Protein AF-0000000083317240 (afdb_homodimer)

Organism: Saccharibacillus brassicae (NCBI:txid2583377)

Sequence (272 aa):
MNVLIIADDPYVNGAIEKGVHQFDAACTIFEVSSPQEALNLMRAVPMHIVFSEIDMRQMNGLTFIERHGSFSSKASWVVISACKNFRDIQKAIRLGAEDYLLKPLDESGIYDLLKHRLIHKSNAYAHSVHPCASCTMNVLIIADDPYVNGAIEKGVHQFDAACTIFEVSSPQEALNLMRAVPMHIVFSEIDMRQMNGLTFIERHGSFSSKASWVVISACKNFRDIQKAIRLGAEDYLLKPLDESGIYDLLKHRLIHKSNAYAHSVHPCASCT

Secondary structure (DSSP, 8-state):
-EEEEE-S-HHHHHHHHHHHHHH-TT-EEEEE-SHHHHHHHHHHS--SEEEEESB-SS-BHHHHHHHHGGGGTTSEEEEEES---HHHHHHHHHTT-SEEEESSP-HHHHHHHHHHHHHHHHHHHGGG--------/-EEEEE-S-HHHHHHHHHHHHHH-TT-EEEEE-SHHHHHHHHHHS--SEEEEESB-SS-BHHHHHHHHGGGGTTSEEEEEES---HHHHHHHHHTT-SEEEESSP-HHHHHHHHHHHHHHHHHHHTTS--------

Nearest PDB structures (foldseek):
  7pvk-assembly2_D  TM=8.383E-01  e=5.416E-08  Porphyromonas gingivalis W83
  8tfm-assembly1_A  TM=8.569E-01  e=1.092E-07  Flavobacterium johnsoniae UW101
  8tff-assembly1_A  TM=7.863E-01  e=4.768E-08  Flavobacterium johnsoniae UW101
  8p6f-assembly1_B  TM=7.795E-01  e=6.558E-08  Flavobacterium johnsoniae
  7pva-assembly1_B  TM=7.610E-01  e=9.614E-08  Porphyromonas gingivalis W83

Solvent-accessible surface area (backbone atoms only — not comparable to full-atom values): 14951 Å² total; per-residue (Å²): 100,32,36,37,37,41,48,76,50,66,68,60,54,50,30,48,50,54,6,45,41,71,68,40,72,77,46,44,78,46,79,32,64,45,72,64,58,46,50,53,44,44,71,72,41,80,48,52,32,34,40,32,32,33,86,40,94,84,49,48,32,62,60,48,42,73,74,49,38,74,65,42,70,80,27,44,33,32,38,32,33,82,66,87,50,61,69,60,51,42,49,37,20,59,73,57,27,46,36,67,46,59,59,80,75,50,33,66,57,44,26,52,50,48,55,62,56,50,61,57,47,53,64,55,57,59,70,64,62,66,77,73,78,74,88,117,100,33,37,37,37,40,48,74,49,67,68,59,53,49,29,48,49,53,7,45,41,72,67,39,72,79,48,44,79,46,79,33,64,45,72,66,58,45,51,53,45,44,73,73,41,80,49,51,32,35,39,32,32,33,87,41,94,83,46,46,31,61,60,48,41,74,75,51,38,75,68,43,68,80,28,44,33,32,37,34,33,83,67,88,50,60,69,60,53,41,51,39,21,59,71,59,27,45,37,68,46,60,60,80,77,48,34,66,58,43,25,52,50,47,55,62,56,50,60,56,45,54,65,56,54,60,69,67,62,65,78,72,77,75,88,118

InterPro domains:
  IPR001789 Signal transduction response regulator, receiver domain [PF00072] (3-113)
  IPR001789 Signal transduction response regulator, receiver domain [PS50110] (2-118)
  IPR001789 Signal transduction response regulator, receiver domain [SM00448] (1-118)
  IPR011006 CheY-like superfamily [SSF52172] (1-118)
  IPR052048 Signal Transduction Response Regulator [PTHR43228] (3-124)

Structure (mmCIF, N/CA/C/O backbone):
data_AF-0000000083317240-model_v1
#
loop_
_entity.id
_entity.type
_entity.pdbx_description
1 polymer 'Response regulator'
#
loop_
_atom_site.group_PDB
_atom_site.id
_atom_site.type_symbol
_atom_site.label_atom_id
_atom_site.label_alt_id
_atom_site.label_comp_id
_atom_site.label_asym_id
_atom_site.label_entity_id
_atom_site.label_seq_id
_atom_site.pdbx_PDB_ins_code
_atom_site.Cartn_x
_atom_site.Cartn_y
_atom_site.Cartn_z
_atom_site.occupancy
_atom_site.B_iso_or_equiv
_atom_site.auth_seq_id
_atom_site.auth_comp_id
_atom_site.auth_asym_id
_atom_site.auth_atom_id
_atom_site.pdbx_PDB_model_num
ATOM 1 N N . MET A 1 1 ? -8.136 -21.976 1.612 1 91.63 1 MET A N 1
ATOM 2 C CA . MET A 1 1 ? -7.731 -20.664 1.115 1 91.63 1 MET A CA 1
ATOM 3 C C . MET A 1 1 ? -7.424 -20.719 -0.378 1 91.63 1 MET A C 1
ATOM 5 O O . MET A 1 1 ? -6.753 -21.642 -0.844 1 91.63 1 MET A O 1
ATOM 9 N N . ASN A 1 2 ? -7.972 -19.804 -1.191 1 95.86 2 ASN A N 1
ATOM 10 C CA . ASN A 1 2 ? -7.732 -19.751 -2.629 1 95.86 2 ASN A CA 1
ATOM 11 C C . ASN A 1 2 ? -6.699 -18.687 -2.987 1 95.86 2 ASN A C 1
ATOM 13 O O . ASN A 1 2 ? -6.839 -17.525 -2.6 1 95.86 2 ASN A O 1
ATOM 17 N N . VAL A 1 3 ? -5.693 -19.186 -3.723 1 97.2 3 VAL A N 1
ATOM 18 C CA . VAL A 1 3 ? -4.596 -18.331 -4.165 1 97.2 3 VAL A CA 1
ATOM 19 C C . VAL A 1 3 ? -4.604 -18.226 -5.688 1 97.2 3 VAL A C 1
ATOM 21 O O . VAL A 1 3 ? -4.634 -19.242 -6.387 1 97.2 3 VAL A O 1
ATOM 24 N N . LEU A 1 4 ? -4.629 -17.012 -6.138 1 97.99 4 LEU A N 1
ATOM 25 C CA . LEU A 1 4 ? -4.55 -16.787 -7.577 1 97.99 4 LEU A CA 1
ATOM 26 C C . LEU A 1 4 ? -3.205 -16.179 -7.959 1 97.99 4 LEU A C 1
ATOM 28 O O . LEU A 1 4 ? -2.767 -15.199 -7.352 1 97.99 4 LEU A O 1
ATOM 32 N N . ILE A 1 5 ? -2.545 -16.826 -8.895 1 98.23 5 ILE A N 1
ATOM 33 C CA . ILE A 1 5 ? -1.3 -16.318 -9.46 1 98.23 5 ILE A CA 1
ATOM 34 C C . ILE A 1 5 ? -1.534 -15.862 -10.899 1 98.23 5 ILE A C 1
ATOM 36 O O . ILE A 1 5 ? -1.908 -16.665 -11.758 1 98.23 5 ILE A O 1
ATOM 40 N N . ILE A 1 6 ? -1.365 -14.584 -11.119 1 97.75 6 ILE A N 1
ATOM 41 C CA . ILE A 1 6 ? -1.432 -14.019 -12.462 1 97.75 6 ILE A CA 1
ATOM 42 C C . ILE A 1 6 ? -0.024 -13.693 -12.955 1 97.75 6 ILE A C 1
ATOM 44 O O . ILE A 1 6 ? 0.52 -12.632 -12.642 1 97.75 6 ILE A O 1
ATOM 48 N N . ALA A 1 7 ? 0.568 -14.645 -13.713 1 97 7 ALA A N 1
ATOM 49 C CA . ALA A 1 7 ? 1.962 -14.542 -14.133 1 97 7 ALA A CA 1
ATOM 50 C C . ALA A 1 7 ? 2.241 -15.445 -15.332 1 97 7 ALA A C 1
ATOM 52 O O . ALA A 1 7 ? 1.597 -16.483 -15.499 1 97 7 ALA A O 1
ATOM 53 N N . ASP A 1 8 ? 3.107 -15.06 -16.164 1 94.27 8 ASP A N 1
ATOM 54 C CA . ASP A 1 8 ? 3.497 -15.936 -17.264 1 94.27 8 ASP A CA 1
ATOM 55 C C . ASP A 1 8 ? 4.928 -16.437 -17.087 1 94.27 8 ASP A C 1
ATOM 57 O O . ASP A 1 8 ? 5.462 -17.129 -17.9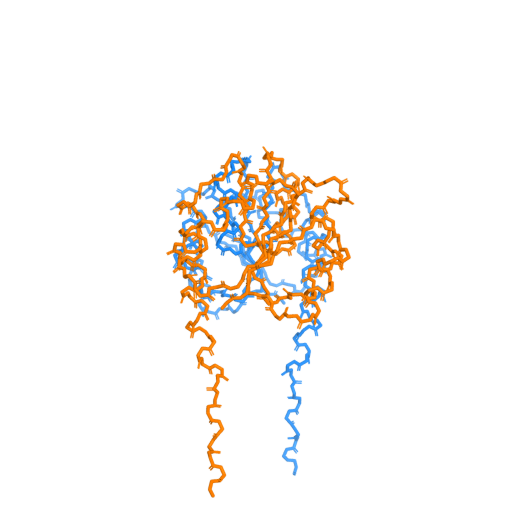57 1 94.27 8 ASP A O 1
ATOM 61 N N . ASP A 1 9 ? 5.618 -16.108 -16.016 1 94.22 9 ASP A N 1
ATOM 62 C CA . ASP A 1 9 ? 6.967 -16.536 -15.658 1 94.22 9 ASP A CA 1
ATOM 63 C C . ASP A 1 9 ? 6.932 -17.794 -14.793 1 94.22 9 ASP A C 1
ATOM 65 O O . ASP A 1 9 ? 6.524 -17.743 -13.631 1 94.22 9 ASP A O 1
ATOM 69 N N . PRO A 1 10 ? 7.369 -18.904 -15.333 1 95.06 10 PRO A N 1
ATOM 70 C CA . PRO A 1 10 ? 7.313 -20.157 -14.576 1 95.06 10 PRO A CA 1
ATOM 71 C C . PRO A 1 10 ? 8.078 -20.083 -13.256 1 95.06 10 PRO A C 1
ATOM 73 O O . PRO A 1 10 ? 7.735 -20.782 -12.299 1 95.06 10 PRO A O 1
ATOM 76 N N . TYR A 1 11 ? 9.115 -19.302 -13.239 1 96.22 11 TYR A N 1
ATOM 77 C CA . TYR A 1 11 ? 9.87 -19.149 -12.001 1 96.22 11 TYR A CA 1
ATOM 78 C C . TYR A 1 11 ? 9.019 -18.493 -10.92 1 96.22 11 TYR A C 1
ATOM 80 O O . TYR A 1 11 ? 9.055 -18.904 -9.758 1 96.22 11 TYR A O 1
ATOM 88 N N . VAL A 1 12 ? 8.235 -17.531 -11.24 1 97.32 12 VAL A N 1
ATOM 89 C CA . VAL A 1 12 ? 7.326 -16.861 -10.316 1 97.32 12 VAL A CA 1
ATOM 90 C C . VAL A 1 12 ? 6.292 -17.857 -9.794 1 97.32 12 VAL A C 1
ATOM 92 O O . VAL A 1 12 ? 6.099 -17.983 -8.583 1 97.32 12 VAL A O 1
ATOM 95 N N . ASN A 1 13 ? 5.705 -18.629 -10.705 1 97.4 13 ASN A N 1
ATOM 96 C CA . ASN A 1 13 ? 4.714 -19.632 -10.329 1 97.4 13 ASN A CA 1
ATOM 97 C C . ASN A 1 13 ? 5.289 -20.647 -9.345 1 97.4 13 ASN A C 1
ATOM 99 O O . ASN A 1 13 ? 4.676 -20.938 -8.317 1 97.4 13 ASN A O 1
ATOM 103 N N . GLY A 1 14 ? 6.454 -21.111 -9.698 1 97.83 14 GLY A N 1
ATOM 104 C CA . GLY A 1 14 ? 7.095 -22.124 -8.875 1 97.83 14 GLY A CA 1
ATOM 105 C C . GLY A 1 14 ? 7.408 -21.642 -7.471 1 97.83 14 GLY A C 1
ATOM 106 O O . GLY A 1 14 ? 7.148 -22.347 -6.494 1 97.83 14 GLY A O 1
ATOM 107 N N . ALA A 1 15 ? 7.976 -20.458 -7.344 1 98.07 15 ALA A N 1
ATOM 108 C CA . ALA A 1 15 ? 8.341 -19.901 -6.044 1 98.07 15 ALA A CA 1
ATOM 109 C C . ALA A 1 15 ? 7.108 -19.701 -5.167 1 98.07 15 ALA A C 1
ATOM 111 O O . ALA A 1 15 ? 7.124 -20.03 -3.979 1 98.07 15 ALA A O 1
ATOM 112 N N . ILE A 1 16 ? 6.042 -19.193 -5.739 1 98.34 16 ILE A N 1
ATOM 113 C CA . ILE A 1 16 ? 4.817 -18.928 -4.993 1 98.34 16 ILE A CA 1
ATOM 114 C C . ILE A 1 16 ? 4.173 -20.247 -4.571 1 98.34 16 ILE A C 1
ATOM 116 O O . ILE A 1 16 ? 3.768 -20.406 -3.417 1 98.34 16 ILE A O 1
ATOM 120 N N . GLU A 1 17 ? 4.121 -21.198 -5.491 1 98.1 17 GLU A N 1
ATOM 121 C CA . GLU A 1 17 ? 3.54 -22.501 -5.181 1 98.1 17 GLU A CA 1
ATOM 122 C C . GLU A 1 17 ? 4.251 -23.155 -4 1 98.1 17 GLU A C 1
ATOM 124 O O . GLU A 1 17 ? 3.603 -23.625 -3.062 1 98.1 17 GLU A O 1
ATOM 129 N N . LYS A 1 18 ? 5.574 -23.155 -4.064 1 98.06 18 LYS A N 1
ATOM 130 C CA . LYS A 1 18 ? 6.356 -23.77 -2.995 1 98.06 18 LYS A CA 1
ATOM 131 C C . LYS A 1 18 ? 6.117 -23.065 -1.663 1 98.06 18 LYS A C 1
ATOM 133 O O . LYS A 1 18 ? 5.93 -23.717 -0.634 1 98.06 18 LYS A O 1
ATOM 138 N N . GLY A 1 19 ? 6.097 -21.756 -1.682 1 97.88 19 GLY A N 1
ATOM 139 C CA . GLY A 1 19 ? 5.837 -20.997 -0.469 1 97.88 19 GLY A CA 1
ATOM 140 C C . GLY A 1 19 ? 4.443 -21.219 0.086 1 97.88 19 GLY A C 1
ATOM 141 O O . GLY A 1 19 ? 4.267 -21.355 1.299 1 97.88 19 GLY A O 1
ATOM 142 N N . VAL A 1 20 ? 3.464 -21.301 -0.784 1 97.46 20 VAL A N 1
ATOM 143 C CA . VAL A 1 20 ? 2.073 -21.499 -0.388 1 97.46 20 VAL A CA 1
ATOM 144 C C . VAL A 1 20 ? 1.901 -22.89 0.217 1 97.46 20 VAL A C 1
ATOM 146 O O . VAL A 1 20 ? 1.272 -23.044 1.267 1 97.46 20 VAL A O 1
ATOM 149 N N . HIS A 1 21 ? 2.477 -23.834 -0.405 1 96.92 21 HIS A N 1
ATOM 150 C CA . HIS A 1 21 ? 2.35 -25.204 0.08 1 96.92 21 HIS A CA 1
ATOM 151 C C . HIS A 1 21 ? 3.073 -25.387 1.41 1 96.92 21 HIS A C 1
ATOM 153 O O . HIS A 1 21 ? 2.627 -26.158 2.263 1 96.92 21 HIS A O 1
ATOM 159 N N . GLN A 1 22 ? 4.232 -24.721 1.548 1 96.37 22 GLN A N 1
ATOM 160 C CA . GLN A 1 22 ? 4.913 -24.732 2.839 1 96.37 22 GLN A CA 1
ATOM 161 C C . GLN A 1 22 ? 4.035 -24.126 3.929 1 96.37 22 GLN A C 1
ATOM 163 O O . GLN A 1 22 ? 4.067 -24.57 5.079 1 96.37 22 GLN A O 1
ATOM 168 N N . PHE A 1 23 ? 3.29 -23.114 3.621 1 95.8 23 PHE A N 1
ATOM 169 C CA . PHE A 1 23 ? 2.381 -22.466 4.559 1 95.8 23 PHE A CA 1
ATOM 170 C C . PHE A 1 23 ? 1.193 -23.367 4.872 1 95.8 23 PHE A C 1
ATOM 172 O O . PHE A 1 23 ? 0.858 -23.58 6.039 1 95.8 23 PHE A O 1
ATOM 179 N N . ASP A 1 24 ? 0.594 -23.839 3.845 1 95.24 24 ASP A N 1
ATOM 180 C CA . ASP A 1 24 ? -0.567 -24.715 3.975 1 95.24 24 ASP A CA 1
ATOM 181 C C . ASP A 1 24 ? -0.763 -25.558 2.717 1 95.24 24 ASP A C 1
ATOM 183 O O . ASP A 1 24 ? -1.166 -25.04 1.673 1 95.24 24 ASP A O 1
ATOM 187 N N . ALA A 1 25 ? -0.661 -26.844 2.799 1 94.36 25 ALA A N 1
ATOM 188 C CA . ALA A 1 25 ? -0.727 -27.763 1.666 1 94.36 25 ALA A CA 1
ATOM 189 C C . ALA A 1 25 ? -2.151 -27.872 1.13 1 94.36 25 ALA A C 1
ATOM 191 O O . ALA A 1 25 ? -2.368 -28.363 0.02 1 94.36 25 ALA A O 1
ATOM 192 N N . ALA A 1 26 ? -3.084 -27.417 1.9 1 95.34 26 ALA A N 1
ATOM 193 C CA . ALA A 1 26 ? -4.488 -27.568 1.526 1 95.34 26 ALA A CA 1
ATOM 194 C C . ALA A 1 26 ? -4.964 -26.382 0.693 1 95.34 26 ALA A C 1
ATOM 196 O O . ALA A 1 26 ? -6.082 -26.39 0.172 1 95.34 26 ALA A O 1
ATOM 197 N N . CYS A 1 27 ? -4.097 -25.439 0.508 1 95.96 27 CYS A N 1
ATOM 198 C CA . CYS A 1 27 ? -4.463 -24.275 -0.29 1 95.96 27 CYS A CA 1
ATOM 199 C C . CYS A 1 27 ? -4.691 -24.662 -1.746 1 95.96 27 CYS A C 1
ATOM 201 O O . CYS A 1 27 ? -3.979 -25.511 -2.286 1 95.96 27 CYS A O 1
ATOM 203 N N . THR A 1 28 ? -5.678 -24.053 -2.316 1 97.52 28 THR A N 1
ATOM 204 C CA . THR A 1 28 ? -5.903 -24.209 -3.749 1 97.52 28 THR A CA 1
ATOM 205 C C . THR A 1 28 ? -5.224 -23.087 -4.529 1 97.52 28 THR A C 1
ATOM 207 O O . THR A 1 28 ? -5.42 -21.908 -4.228 1 97.52 28 THR A O 1
ATOM 210 N N . ILE A 1 29 ? -4.423 -23.547 -5.52 1 98.19 29 ILE A N 1
ATOM 211 C CA . ILE A 1 29 ? -3.675 -22.566 -6.298 1 98.19 29 ILE A CA 1
ATOM 212 C C . ILE A 1 29 ? -4.18 -22.555 -7.739 1 98.19 29 ILE A C 1
ATOM 214 O O . ILE A 1 29 ? -4.293 -23.608 -8.371 1 98.19 29 ILE A O 1
ATOM 218 N N . PHE A 1 30 ? -4.546 -21.379 -8.189 1 98 30 PHE A N 1
ATOM 219 C CA . PHE A 1 30 ? -4.881 -21.153 -9.59 1 98 30 PHE A CA 1
ATOM 220 C C . PHE A 1 30 ? -3.8 -20.328 -10.279 1 98 30 PHE A C 1
ATOM 222 O O . PHE A 1 30 ? -3.33 -19.329 -9.731 1 98 30 PHE A O 1
ATOM 229 N N . GLU A 1 31 ? -3.354 -20.792 -11.431 1 97.68 31 GLU A N 1
ATOM 230 C CA . GLU A 1 31 ? -2.355 -20.074 -12.217 1 97.68 31 GLU A CA 1
ATOM 231 C C . GLU A 1 31 ? -2.912 -19.665 -13.577 1 97.68 31 GLU A C 1
ATOM 233 O O . GLU A 1 31 ? -3.442 -20.5 -14.313 1 97.68 31 GLU A O 1
ATOM 238 N N . VAL A 1 32 ? -2.803 -18.379 -13.868 1 96.77 32 VAL A N 1
ATOM 239 C CA . VAL A 1 32 ? -3.269 -17.921 -15.173 1 96.77 32 VAL A CA 1
ATOM 240 C C . VAL A 1 32 ? -2.277 -16.915 -15.752 1 96.77 32 VAL A C 1
ATOM 242 O O . VAL A 1 32 ? -1.476 -16.331 -15.019 1 96.77 32 VAL A O 1
ATOM 245 N N . SER A 1 33 ? -2.363 -16.699 -17.1 1 94.25 33 SER A N 1
ATOM 246 C CA . SER A 1 33 ? -1.481 -15.745 -17.764 1 94.25 33 SER A CA 1
ATOM 247 C C . SER A 1 33 ? -2.261 -14.827 -18.698 1 94.25 33 SER A C 1
ATOM 249 O O . SER A 1 33 ? -1.671 -14.029 -19.429 1 94.25 33 SER A O 1
ATOM 251 N N . SER A 1 34 ? -3.625 -14.956 -18.653 1 93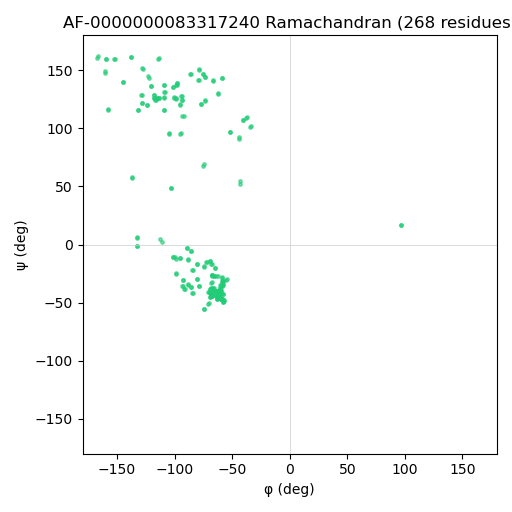.34 34 SER A N 1
ATOM 252 C CA . SER A 1 34 ? -4.475 -14.091 -19.465 1 93.34 34 SER A CA 1
ATOM 253 C C . SER A 1 34 ? -5.458 -13.312 -18.599 1 93.34 34 SER A C 1
ATOM 255 O O . SER A 1 34 ? -5.974 -13.837 -17.61 1 93.34 34 SER A O 1
ATOM 257 N N . PRO A 1 35 ? -5.704 -12.062 -18.995 1 93.33 35 PRO A N 1
ATOM 258 C CA . PRO A 1 35 ? -6.661 -11.253 -18.236 1 93.33 35 PRO A CA 1
ATOM 259 C C . PRO A 1 35 ? -8.056 -11.872 -18.197 1 93.33 35 PRO A C 1
ATOM 261 O O . PRO A 1 35 ? -8.728 -11.822 -17.163 1 93.33 35 PRO A O 1
ATOM 264 N N . GLN A 1 36 ? -8.379 -12.497 -19.295 1 94.59 36 GLN A N 1
ATOM 265 C CA . GLN A 1 36 ? -9.712 -13.085 -19.369 1 94.59 36 GLN A CA 1
ATOM 266 C C . GLN A 1 36 ? -9.844 -14.27 -18.417 1 94.59 36 GLN A C 1
ATOM 268 O O . GLN A 1 36 ? -10.846 -14.397 -17.71 1 94.59 36 GLN A O 1
ATOM 273 N N . GLU A 1 37 ? -8.895 -15.122 -18.382 1 95.77 37 GLU A N 1
ATOM 274 C CA . GLU A 1 37 ? -8.914 -16.258 -17.465 1 95.77 37 GLU A CA 1
ATOM 275 C C . GLU A 1 37 ? -8.927 -15.793 -16.012 1 95.77 37 GLU A C 1
ATOM 277 O O . GLU A 1 37 ? -9.654 -16.347 -15.184 1 95.77 37 GLU A O 1
ATOM 282 N N . ALA A 1 38 ? -8.123 -14.802 -15.746 1 95.99 38 ALA A N 1
ATOM 283 C CA . ALA A 1 38 ? -8.084 -14.246 -14.396 1 95.99 38 ALA A CA 1
ATOM 284 C C . ALA A 1 38 ? -9.458 -13.734 -13.974 1 95.99 38 ALA A C 1
ATOM 286 O O . ALA A 1 38 ? -9.932 -14.041 -12.878 1 95.99 38 ALA A O 1
ATOM 287 N N . LEU A 1 39 ? -10.077 -12.983 -14.883 1 95.43 39 LEU A N 1
ATOM 288 C CA . LEU A 1 39 ? -11.386 -12.403 -14.603 1 95.43 39 LEU A CA 1
ATOM 289 C C . LEU A 1 39 ? -12.424 -13.495 -14.368 1 95.43 39 LEU A C 1
ATOM 291 O O . LEU A 1 39 ? -13.223 -13.407 -13.432 1 95.43 39 LEU A O 1
ATOM 295 N N . ASN A 1 40 ? -12.379 -14.493 -15.201 1 96.19 40 ASN A N 1
ATOM 296 C CA . ASN A 1 40 ? -13.314 -15.603 -15.064 1 96.19 40 ASN A CA 1
ATOM 297 C C . ASN A 1 40 ? -13.176 -16.289 -13.708 1 96.19 40 ASN A C 1
ATOM 299 O O . ASN A 1 40 ? -14.177 -16.573 -13.046 1 96.19 40 ASN A O 1
ATOM 303 N N . LEU A 1 41 ? -12.006 -16.473 -13.278 1 96.29 41 LEU A N 1
ATOM 304 C CA . LEU A 1 41 ? -11.758 -17.141 -12.004 1 96.29 41 LEU A CA 1
ATOM 305 C C . LEU A 1 41 ? -12.198 -16.265 -10.836 1 96.29 41 LEU A C 1
ATOM 307 O O . LEU A 1 41 ? -12.817 -16.752 -9.888 1 96.29 41 LEU A O 1
ATOM 311 N N . MET A 1 42 ? -11.923 -15.014 -10.922 1 95.92 42 MET A N 1
ATOM 312 C CA . MET A 1 42 ? -12.239 -14.089 -9.837 1 95.92 42 MET A CA 1
ATOM 313 C C . MET A 1 42 ? -13.747 -13.931 -9.679 1 95.92 42 MET A C 1
ATOM 315 O O . MET A 1 42 ? -14.235 -13.646 -8.583 1 95.92 42 MET A O 1
ATOM 319 N N . ARG A 1 43 ? -14.393 -14.144 -10.739 1 94.4 43 ARG A N 1
ATOM 320 C CA . ARG A 1 43 ? -15.851 -14.083 -10.702 1 94.4 43 ARG A CA 1
ATOM 321 C C . ARG A 1 43 ? -16.439 -15.38 -10.155 1 94.4 43 ARG A C 1
ATOM 323 O O . ARG A 1 43 ? -17.486 -15.367 -9.505 1 94.4 43 ARG A O 1
ATOM 330 N N . ALA A 1 44 ? -15.767 -16.444 -10.365 1 94.62 44 ALA A N 1
ATOM 331 C CA . ALA A 1 44 ? -16.301 -17.771 -10.073 1 94.62 44 ALA A CA 1
ATOM 332 C C . ALA A 1 44 ? -15.935 -18.21 -8.657 1 94.62 44 ALA A C 1
ATOM 334 O O . ALA A 1 44 ? -16.694 -18.936 -8.011 1 94.62 44 ALA A O 1
ATOM 335 N N . VAL A 1 45 ? -14.764 -17.894 -8.238 1 93.53 45 VAL A N 1
ATOM 336 C CA . VAL A 1 45 ? -14.208 -18.399 -6.987 1 93.53 45 VAL A CA 1
ATOM 337 C C . VAL A 1 45 ? -13.687 -17.236 -6.146 1 93.53 45 VAL A C 1
ATOM 339 O O . VAL A 1 45 ? -12.959 -16.376 -6.648 1 93.53 45 VAL A O 1
ATOM 342 N N . PRO A 1 46 ? -14.122 -17.204 -4.875 1 94.43 46 PRO A N 1
ATOM 343 C CA . PRO A 1 46 ? -13.514 -16.182 -4.02 1 94.43 46 PRO A CA 1
ATOM 344 C C . PRO A 1 46 ? -12.009 -16.375 -3.85 1 94.43 46 PRO A C 1
ATOM 346 O O . PRO A 1 46 ? -11.557 -17.473 -3.517 1 94.43 46 PRO A O 1
ATOM 349 N N . MET A 1 47 ? -11.324 -15.311 -4.071 1 96.02 47 MET A N 1
ATOM 350 C CA . MET A 1 47 ? -9.875 -15.342 -3.893 1 96.02 47 MET A CA 1
ATOM 351 C C . MET A 1 47 ? -9.476 -14.698 -2.569 1 96.02 47 MET A C 1
ATOM 353 O O . MET A 1 47 ? -9.983 -13.633 -2.214 1 96.02 47 MET A O 1
ATOM 357 N N . HIS A 1 48 ? -8.602 -15.344 -1.897 1 94.89 48 HIS A N 1
ATOM 358 C CA . HIS A 1 48 ? -8.127 -14.805 -0.628 1 94.89 48 HIS A CA 1
ATOM 359 C C . HIS A 1 48 ? -6.871 -13.962 -0.822 1 94.89 48 HIS A C 1
ATOM 361 O O . HIS A 1 48 ? -6.677 -12.961 -0.13 1 94.89 48 HIS A O 1
ATOM 367 N N . ILE A 1 49 ? -6.037 -14.422 -1.768 1 96.74 49 ILE A N 1
ATOM 368 C CA . ILE A 1 49 ? -4.831 -13.673 -2.105 1 96.74 49 ILE A CA 1
ATOM 369 C C . ILE A 1 49 ? -4.55 -13.794 -3.601 1 96.74 49 ILE A C 1
ATOM 371 O O . ILE A 1 49 ? -4.717 -14.867 -4.186 1 96.74 49 ILE A O 1
ATOM 375 N N . VAL A 1 50 ? -4.143 -12.706 -4.186 1 97.36 50 VAL A N 1
ATOM 376 C CA . VAL A 1 50 ? -3.791 -12.642 -5.601 1 97.36 50 VAL A CA 1
ATOM 377 C C . VAL A 1 50 ? -2.364 -12.124 -5.756 1 97.36 50 VAL A C 1
ATOM 379 O O . VAL A 1 50 ? -2.031 -11.045 -5.26 1 97.36 50 VAL A O 1
ATOM 382 N N . PHE A 1 51 ? -1.532 -12.919 -6.344 1 97.93 51 PHE A N 1
ATOM 383 C CA . PHE A 1 51 ? -0.213 -12.481 -6.783 1 97.93 51 PHE A CA 1
ATOM 384 C C . PHE A 1 51 ? -0.246 -12.04 -8.242 1 97.93 51 PHE A C 1
ATOM 386 O O . PHE A 1 51 ? -0.644 -12.809 -9.119 1 97.93 51 PHE A O 1
ATOM 393 N N . SER A 1 52 ? 0.178 -10.827 -8.485 1 97.63 52 SER A N 1
ATOM 394 C CA . SER A 1 52 ? 0.086 -10.289 -9.839 1 97.63 52 SER A CA 1
ATOM 395 C C . SER A 1 52 ? 1.425 -9.728 -10.304 1 97.63 52 SER A C 1
ATOM 397 O O . SER A 1 52 ? 1.949 -8.784 -9.709 1 97.63 52 SER A O 1
ATOM 399 N N . GLU A 1 53 ? 1.902 -10.251 -11.37 1 97.27 53 GLU A N 1
ATOM 400 C CA . GLU A 1 53 ? 3.103 -9.72 -12.009 1 97.27 53 GLU A CA 1
ATOM 401 C C . GLU A 1 53 ? 2.785 -8.473 -12.829 1 97.27 53 GLU A C 1
ATOM 403 O O . GLU A 1 53 ? 1.76 -8.416 -13.51 1 97.27 53 GLU A O 1
ATOM 408 N N . ILE A 1 54 ? 3.639 -7.527 -12.804 1 96.77 54 ILE A N 1
ATOM 409 C CA . ILE A 1 54 ? 3.406 -6.291 -13.543 1 96.77 54 ILE A CA 1
ATOM 410 C C . ILE A 1 54 ? 3.618 -6.533 -15.035 1 96.77 54 ILE A C 1
ATOM 412 O O . ILE A 1 54 ? 2.743 -6.233 -15.85 1 96.77 54 ILE A O 1
ATOM 416 N N . ASP A 1 55 ? 4.852 -7.044 -15.34 1 94.23 55 ASP A N 1
ATOM 417 C CA . ASP A 1 55 ? 5.221 -7.166 -16.747 1 94.23 55 ASP A CA 1
ATOM 418 C C . ASP A 1 55 ? 4.908 -8.563 -17.278 1 94.23 55 ASP A C 1
ATOM 420 O O . ASP A 1 55 ? 5.687 -9.498 -17.078 1 94.23 55 ASP A O 1
ATOM 424 N N . MET A 1 56 ? 3.832 -8.736 -17.881 1 94.3 56 MET A N 1
ATOM 425 C CA . MET A 1 56 ? 3.431 -9.954 -18.58 1 94.3 56 MET A CA 1
ATOM 426 C C . MET A 1 56 ? 3.302 -9.705 -20.079 1 94.3 56 MET A C 1
ATOM 428 O O . MET A 1 56 ? 3.177 -8.558 -20.513 1 94.3 56 MET A O 1
ATOM 432 N N . ARG A 1 57 ? 3.351 -10.719 -20.858 1 90.42 57 ARG A N 1
ATOM 433 C CA . ARG A 1 57 ? 3.328 -10.63 -22.314 1 90.42 57 ARG A CA 1
ATOM 434 C C . ARG A 1 57 ? 2.022 -10.015 -22.804 1 90.42 57 ARG A C 1
ATOM 436 O O . ARG A 1 57 ? 2.028 -9.143 -23.676 1 90.42 57 ARG A O 1
ATOM 443 N N . GLN A 1 58 ? 0.872 -10.381 -22.215 1 88.84 58 GLN A N 1
ATOM 444 C CA . GLN A 1 58 ? -0.432 -10.022 -22.762 1 88.84 58 GLN A CA 1
ATOM 445 C C . GLN A 1 58 ? -1.017 -8.811 -22.042 1 88.84 58 GLN A C 1
ATOM 447 O O . GLN A 1 58 ? -2.015 -8.24 -22.486 1 88.84 58 GLN A O 1
ATOM 452 N N . MET A 1 59 ? -0.403 -8.417 -20.873 1 89.58 59 MET A N 1
ATOM 453 C CA . MET A 1 59 ? -1.033 -7.338 -20.117 1 89.58 59 MET A CA 1
ATOM 454 C C . MET A 1 59 ? -0.087 -6.796 -19.051 1 89.58 59 MET A C 1
ATOM 456 O O . MET A 1 59 ? 0.853 -7.48 -18.643 1 89.58 59 MET A O 1
ATOM 460 N N . ASN A 1 60 ? -0.454 -5.636 -18.638 1 94.83 60 ASN A N 1
ATOM 461 C CA . ASN A 1 60 ? 0.208 -5.006 -17.5 1 94.83 60 ASN A CA 1
ATOM 462 C C . ASN A 1 60 ? -0.547 -5.265 -16.199 1 94.83 60 ASN A C 1
ATOM 464 O O . ASN A 1 60 ? -1.708 -4.878 -16.062 1 94.83 60 ASN A O 1
ATOM 468 N N . GLY A 1 61 ? 0.088 -5.862 -15.289 1 96.6 61 GLY A N 1
ATOM 469 C CA . GLY A 1 61 ? -0.576 -6.281 -14.065 1 96.6 61 GLY A CA 1
ATOM 470 C C . GLY A 1 61 ? -1.219 -5.132 -13.312 1 96.6 61 GLY A C 1
ATOM 471 O O . GLY A 1 61 ? -2.27 -5.301 -12.69 1 96.6 61 GLY A O 1
ATOM 472 N N . LEU A 1 62 ? -0.621 -3.948 -13.338 1 97.08 62 LEU A N 1
ATOM 473 C CA . LEU A 1 62 ? -1.195 -2.792 -12.657 1 97.08 62 LEU A CA 1
ATOM 474 C C . LEU A 1 62 ? -2.457 -2.314 -13.367 1 97.08 62 LEU A C 1
ATOM 476 O O . LEU A 1 62 ? -3.437 -1.942 -12.717 1 97.08 62 LEU A O 1
ATOM 480 N N . THR A 1 63 ? -2.387 -2.324 -14.674 1 96.57 63 THR A N 1
ATOM 481 C CA . THR A 1 63 ? -3.572 -1.974 -15.449 1 96.57 63 THR A CA 1
ATOM 482 C C . THR A 1 63 ? -4.709 -2.954 -15.172 1 96.57 63 THR A C 1
ATOM 484 O O . THR A 1 63 ? -5.868 -2.552 -15.052 1 96.57 63 THR A O 1
ATOM 487 N N . PHE A 1 64 ? -4.378 -4.199 -15.062 1 96.79 64 PHE A N 1
ATOM 488 C CA . PHE A 1 64 ? -5.371 -5.22 -14.749 1 96.79 64 PHE A CA 1
ATOM 489 C C . PHE A 1 64 ? -6.039 -4.932 -13.41 1 96.79 64 PHE A C 1
ATOM 491 O O . PHE A 1 64 ? -7.267 -4.973 -13.301 1 96.79 64 PHE A O 1
ATOM 498 N N . ILE A 1 65 ? -5.256 -4.623 -12.371 1 96.56 65 ILE A N 1
ATOM 499 C CA . ILE A 1 65 ? -5.787 -4.341 -11.042 1 96.56 65 ILE A CA 1
ATOM 500 C C . ILE A 1 65 ? -6.669 -3.096 -11.092 1 96.56 65 ILE A C 1
ATOM 502 O O . ILE A 1 65 ? -7.752 -3.07 -10.502 1 96.56 65 ILE A O 1
ATOM 506 N N . GLU A 1 66 ? -6.202 -2.105 -11.792 1 95.59 66 GLU A N 1
ATOM 507 C CA . GLU A 1 66 ? -6.931 -0.845 -11.909 1 95.59 66 GLU A CA 1
ATOM 508 C C . GLU A 1 66 ? -8.319 -1.064 -12.504 1 95.59 66 GLU A C 1
ATOM 510 O O . GLU A 1 66 ? -9.298 -0.473 -12.043 1 95.59 66 GLU A O 1
ATOM 515 N N . ARG A 1 67 ? -8.42 -1.986 -13.405 1 94.81 67 ARG A N 1
ATOM 516 C CA . ARG A 1 67 ? -9.659 -2.173 -14.154 1 94.81 67 ARG A CA 1
ATOM 517 C C . ARG A 1 67 ? -10.551 -3.213 -13.485 1 94.81 67 ARG A C 1
ATOM 519 O O . ARG A 1 67 ? -11.778 -3.104 -13.524 1 94.81 67 ARG A O 1
ATOM 526 N N . HIS A 1 68 ? -9.881 -4.17 -12.82 1 92.62 68 HIS A N 1
ATOM 527 C CA . HIS A 1 68 ? -10.673 -5.349 -12.489 1 92.62 68 HIS A CA 1
ATOM 528 C C . HIS A 1 68 ? -10.479 -5.751 -11.03 1 92.62 68 HIS A C 1
ATOM 530 O O . HIS A 1 68 ? -11.072 -6.729 -10.568 1 92.62 68 HIS A O 1
ATOM 536 N N . GLY A 1 69 ? -9.614 -5.013 -10.288 1 89.4 69 GLY A N 1
ATOM 537 C CA . GLY A 1 69 ? -9.305 -5.371 -8.913 1 89.4 69 GLY A CA 1
ATOM 538 C C . GLY A 1 69 ? -10.529 -5.415 -8.018 1 89.4 69 GLY A C 1
ATOM 539 O O . GLY A 1 69 ? -10.552 -6.143 -7.024 1 89.4 69 GLY A O 1
ATOM 540 N N . SER A 1 70 ? -11.524 -4.642 -8.335 1 84.9 70 SER A N 1
ATOM 541 C CA . SER A 1 70 ? -12.731 -4.538 -7.522 1 84.9 70 SER A CA 1
ATOM 542 C C . SER A 1 70 ? -13.499 -5.856 -7.502 1 84.9 70 SER A C 1
ATOM 544 O O . SER A 1 70 ? -14.331 -6.083 -6.621 1 84.9 70 SER A O 1
ATOM 546 N N . PHE A 1 71 ? -13.296 -6.731 -8.435 1 82.46 71 PHE A N 1
ATOM 547 C CA . PHE A 1 71 ? -13.953 -8.031 -8.493 1 82.46 71 PHE A CA 1
ATOM 548 C C . PHE A 1 71 ? -13.463 -8.937 -7.369 1 82.46 71 PHE A C 1
ATOM 550 O O . PHE A 1 71 ? -14.09 -9.954 -7.067 1 82.46 71 PHE A O 1
ATOM 557 N N . SER A 1 72 ? -12.403 -8.55 -6.76 1 82.32 72 SER A N 1
ATOM 558 C CA . SER A 1 72 ? -11.858 -9.23 -5.59 1 82.32 72 SER A CA 1
ATOM 559 C C . SER A 1 72 ? -11.408 -8.232 -4.529 1 82.32 72 SER A C 1
ATOM 561 O O . SER A 1 72 ? -10.272 -8.293 -4.053 1 82.32 72 SER A O 1
ATOM 563 N N . SER A 1 73 ? -12.353 -7.474 -4.163 1 79.7 73 SER A N 1
ATOM 564 C CA . SER A 1 73 ? -12.033 -6.356 -3.281 1 79.7 73 SER A CA 1
ATOM 565 C C . SER A 1 73 ? -11.61 -6.845 -1.9 1 79.7 73 SER A C 1
ATOM 567 O O . SER A 1 73 ? -10.931 -6.127 -1.163 1 79.7 73 SER A O 1
ATOM 569 N N . LYS A 1 74 ? -11.951 -8.062 -1.702 1 87.08 74 LYS A N 1
ATOM 570 C CA . LYS A 1 74 ? -11.621 -8.591 -0.382 1 87.08 74 LYS A CA 1
ATOM 571 C C . LYS A 1 74 ? -10.289 -9.334 -0.405 1 87.08 74 LYS A C 1
ATOM 573 O O . LYS A 1 74 ? -9.736 -9.66 0.648 1 87.08 74 LYS A O 1
ATOM 578 N N . ALA A 1 75 ? -9.817 -9.566 -1.609 1 93.53 75 ALA A N 1
ATOM 579 C CA . ALA A 1 75 ? -8.57 -10.317 -1.736 1 93.53 75 ALA A CA 1
ATOM 580 C C . ALA A 1 75 ? -7.368 -9.451 -1.371 1 93.53 75 ALA A C 1
ATOM 582 O O . ALA A 1 75 ? -7.367 -8.243 -1.62 1 93.53 75 ALA A O 1
ATOM 583 N N . SER A 1 76 ? -6.37 -10.05 -0.798 1 95.25 76 SER A N 1
ATOM 584 C CA . SER A 1 76 ? -5.068 -9.407 -0.648 1 95.25 76 SER A CA 1
ATOM 585 C C . SER A 1 76 ? -4.293 -9.415 -1.961 1 95.25 76 SER A C 1
ATOM 587 O O . SER A 1 76 ? -4.066 -10.475 -2.547 1 95.25 76 SER A O 1
ATOM 589 N N . TRP A 1 77 ? -3.956 -8.258 -2.416 1 97.11 77 TRP A N 1
ATOM 590 C CA . TRP A 1 77 ? -3.206 -8.162 -3.664 1 97.11 77 TRP A CA 1
ATOM 591 C C . TRP A 1 77 ? -1.718 -7.97 -3.391 1 97.11 77 TRP A C 1
ATOM 593 O O . TRP A 1 77 ? -1.329 -7.082 -2.629 1 97.11 77 TRP A O 1
ATOM 603 N N . VAL A 1 78 ? -0.907 -8.823 -3.948 1 97.8 78 VAL A N 1
ATOM 604 C CA . VAL A 1 78 ? 0.548 -8.722 -3.906 1 97.8 78 VAL A CA 1
ATOM 605 C C . VAL A 1 78 ? 1.094 -8.526 -5.318 1 97.8 78 VAL A C 1
ATOM 607 O O . VAL A 1 78 ? 0.853 -9.35 -6.203 1 97.8 78 VAL A O 1
ATOM 610 N N . VAL A 1 79 ? 1.84 -7.492 -5.536 1 98.17 79 VAL A N 1
ATOM 611 C CA . VAL A 1 79 ? 2.384 -7.173 -6.851 1 98.17 79 VAL A CA 1
ATOM 612 C C . VAL A 1 79 ? 3.825 -7.669 -6.949 1 98.17 79 VAL A C 1
ATOM 614 O O . VAL A 1 79 ? 4.599 -7.538 -5.998 1 98.17 79 VA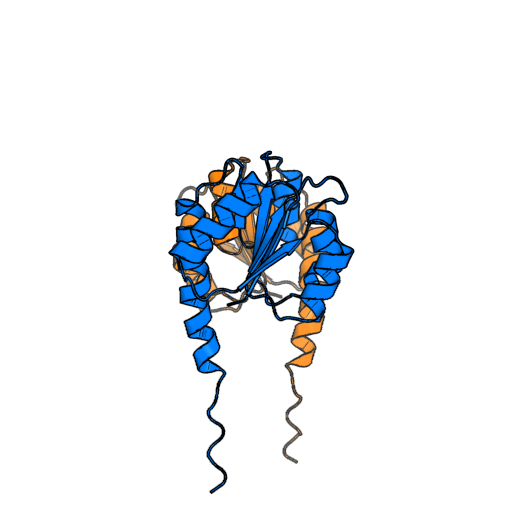L A O 1
ATOM 617 N N . ILE A 1 80 ? 4.137 -8.207 -8.086 1 98.12 80 ILE A N 1
ATOM 618 C CA . ILE A 1 80 ? 5.472 -8.743 -8.327 1 98.12 80 ILE A CA 1
ATOM 619 C C . ILE A 1 80 ? 6.111 -8.023 -9.513 1 98.12 80 ILE A C 1
ATOM 621 O O . ILE A 1 80 ? 5.468 -7.825 -10.546 1 98.12 80 ILE A O 1
ATOM 625 N N . SER A 1 81 ? 7.379 -7.665 -9.36 1 97.21 81 SER A N 1
ATOM 626 C CA . SER A 1 81 ? 8.047 -6.951 -10.443 1 97.21 81 SER A CA 1
ATOM 627 C C . SER A 1 81 ? 9.549 -7.219 -10.437 1 97.21 81 SER A C 1
ATOM 629 O O . SER A 1 81 ? 10.113 -7.6 -9.409 1 97.21 81 SER A O 1
ATOM 631 N N . ALA A 1 82 ? 10.158 -6.966 -11.59 1 95.59 82 ALA A N 1
ATOM 632 C CA . ALA A 1 82 ? 11.612 -7.044 -11.705 1 95.59 82 ALA A CA 1
ATOM 633 C C . ALA A 1 82 ? 12.261 -5.706 -11.362 1 95.59 82 ALA A C 1
ATOM 635 O O . ALA A 1 82 ? 13.473 -5.635 -11.145 1 95.59 82 ALA A O 1
ATOM 636 N N . CYS A 1 83 ? 11.46 -4.611 -11.285 1 91.11 83 CYS A N 1
ATOM 637 C CA . CYS A 1 83 ? 12.054 -3.281 -11.205 1 91.11 83 CYS A CA 1
ATOM 638 C C . CYS A 1 83 ? 11.485 -2.5 -10.027 1 91.11 83 CYS A C 1
ATOM 640 O O . CYS A 1 83 ? 10.349 -2.735 -9.61 1 91.11 83 CYS A O 1
ATOM 642 N N . LYS A 1 84 ? 12.251 -1.644 -9.546 1 89.76 84 LYS A N 1
ATOM 643 C CA . LYS A 1 84 ? 11.895 -0.775 -8.428 1 89.76 84 LYS A CA 1
ATOM 644 C C . LYS A 1 84 ? 11.55 0.63 -8.912 1 89.76 84 LYS A C 1
ATOM 646 O O . LYS A 1 84 ? 12.019 1.62 -8.346 1 89.76 84 LYS A O 1
ATOM 651 N N . ASN A 1 85 ? 10.718 0.658 -9.913 1 93.23 85 ASN A N 1
ATOM 652 C CA . ASN A 1 85 ? 10.26 1.954 -10.402 1 93.23 85 ASN A CA 1
ATOM 653 C C . ASN A 1 85 ? 9.263 2.595 -9.441 1 93.23 85 ASN A C 1
ATOM 655 O O . ASN A 1 85 ? 8.205 2.025 -9.165 1 93.23 85 ASN A O 1
ATOM 659 N N . PHE A 1 86 ? 9.539 3.785 -8.983 1 95.31 86 PHE A N 1
ATOM 660 C CA . PHE A 1 86 ? 8.712 4.422 -7.964 1 95.31 86 PHE A CA 1
ATOM 661 C C . PHE A 1 86 ? 7.285 4.611 -8.464 1 95.31 86 PHE A C 1
ATOM 663 O O . PHE A 1 86 ? 6.327 4.406 -7.717 1 95.31 86 PHE A O 1
ATOM 670 N N . ARG A 1 87 ? 7.207 5.034 -9.671 1 95.39 87 ARG A N 1
ATOM 671 C CA . ARG A 1 87 ? 5.879 5.299 -10.215 1 95.39 87 ARG A CA 1
ATOM 672 C C . ARG A 1 87 ? 5.008 4.048 -10.167 1 95.39 87 ARG A C 1
ATOM 674 O O . ARG A 1 87 ? 3.828 4.12 -9.817 1 95.39 87 ARG A O 1
ATOM 681 N N . ASP A 1 88 ? 5.569 2.966 -10.498 1 96.88 88 ASP A N 1
ATOM 682 C CA . ASP A 1 88 ? 4.832 1.707 -10.46 1 96.88 88 ASP A CA 1
ATOM 683 C C . ASP A 1 88 ? 4.509 1.303 -9.023 1 96.88 88 ASP A C 1
ATOM 685 O O . ASP A 1 88 ? 3.404 0.838 -8.737 1 96.88 88 ASP A O 1
ATOM 689 N N . ILE A 1 89 ? 5.486 1.483 -8.161 1 97.71 89 ILE A N 1
ATOM 690 C CA . ILE A 1 89 ? 5.289 1.137 -6.757 1 97.71 89 ILE A CA 1
ATOM 691 C C . ILE A 1 89 ? 4.188 2.011 -6.16 1 97.71 89 ILE A C 1
ATOM 693 O O . ILE A 1 89 ? 3.28 1.508 -5.495 1 97.71 89 ILE A O 1
ATOM 697 N N . GLN A 1 90 ? 4.261 3.293 -6.448 1 96.94 90 GLN A N 1
ATOM 698 C CA . GLN A 1 90 ? 3.253 4.221 -5.948 1 96.94 90 GLN A CA 1
ATOM 699 C C . GLN A 1 90 ? 1.867 3.867 -6.478 1 96.94 90 GLN A C 1
ATOM 701 O O . GLN A 1 90 ? 0.883 3.908 -5.736 1 96.94 90 GLN A O 1
ATOM 706 N N . LYS A 1 91 ? 1.793 3.523 -7.765 1 96.78 91 LYS A N 1
ATOM 707 C CA . LYS A 1 91 ? 0.522 3.099 -8.344 1 96.78 91 LYS A CA 1
ATOM 708 C C . LYS A 1 91 ? -0.016 1.857 -7.639 1 96.78 91 LYS A C 1
ATOM 710 O O . LYS A 1 91 ? -1.214 1.765 -7.361 1 96.78 91 LYS A O 1
ATOM 715 N N . ALA A 1 92 ? 0.833 0.934 -7.297 1 97.58 92 ALA A N 1
ATOM 716 C CA . ALA A 1 92 ? 0.422 -0.276 -6.591 1 97.58 92 ALA A CA 1
ATOM 717 C C . ALA A 1 92 ? -0.176 0.061 -5.228 1 97.58 92 ALA A C 1
ATOM 719 O O . ALA A 1 92 ? -1.205 -0.498 -4.84 1 97.58 92 ALA A O 1
ATOM 720 N N . ILE A 1 93 ? 0.442 0.948 -4.533 1 96.68 93 ILE A N 1
ATOM 721 C CA . ILE A 1 93 ? -0.045 1.387 -3.23 1 96.68 93 ILE A CA 1
ATOM 722 C C . ILE A 1 93 ? -1.446 1.977 -3.375 1 96.68 93 ILE A C 1
ATOM 724 O O . ILE A 1 93 ? -2.364 1.6 -2.643 1 96.68 93 ILE A O 1
ATOM 728 N N . ARG A 1 94 ? -1.615 2.818 -4.351 1 95.18 94 ARG A N 1
ATOM 729 C CA . ARG A 1 94 ? -2.874 3.528 -4.547 1 95.18 94 ARG A CA 1
ATOM 730 C C . ARG A 1 94 ? -3.987 2.568 -4.954 1 95.18 94 ARG A C 1
ATOM 732 O O . ARG A 1 94 ? -5.159 2.805 -4.653 1 95.18 94 ARG A O 1
ATOM 739 N N . LEU A 1 95 ? -3.569 1.501 -5.558 1 95.35 95 LEU A N 1
ATOM 740 C CA . LEU A 1 95 ? -4.549 0.515 -5.999 1 95.35 95 LEU A CA 1
ATOM 741 C C . LEU A 1 95 ? -4.883 -0.46 -4.874 1 95.35 95 LEU A C 1
ATOM 743 O O . LEU A 1 95 ? -5.741 -1.33 -5.035 1 95.35 95 LEU A O 1
ATOM 747 N N . GLY A 1 96 ? -4.148 -0.313 -3.761 1 94.68 96 GLY A N 1
ATOM 748 C CA . GLY A 1 96 ? -4.504 -1.08 -2.578 1 94.68 96 GLY A CA 1
ATOM 749 C C . GLY A 1 96 ? -3.697 -2.356 -2.429 1 94.68 96 GLY A C 1
ATOM 750 O O . GLY A 1 96 ? -4.103 -3.274 -1.714 1 94.68 96 GLY A O 1
ATOM 751 N N . ALA A 1 97 ? -2.584 -2.416 -3.153 1 96.58 97 ALA A N 1
ATOM 752 C CA . ALA A 1 97 ? -1.711 -3.571 -2.963 1 96.58 97 ALA A CA 1
ATOM 753 C C . ALA A 1 97 ? -1.241 -3.672 -1.515 1 96.58 97 ALA A C 1
ATOM 755 O O . ALA A 1 97 ? -0.922 -2.659 -0.887 1 96.58 97 ALA A O 1
ATOM 756 N N . GLU A 1 98 ? -1.147 -4.863 -1.082 1 95.8 98 GLU A N 1
ATOM 757 C CA . GLU A 1 98 ? -0.787 -5.068 0.318 1 95.8 98 GLU A CA 1
ATOM 758 C C . GLU A 1 98 ? 0.685 -5.447 0.46 1 95.8 98 GLU A C 1
ATOM 760 O O . GLU A 1 98 ? 1.218 -5.484 1.571 1 95.8 98 GLU A O 1
ATOM 765 N N . ASP A 1 99 ? 1.314 -5.747 -0.656 1 97.1 99 ASP A N 1
ATOM 766 C CA . ASP A 1 99 ? 2.76 -5.937 -0.72 1 97.1 99 ASP A CA 1
ATOM 767 C C . ASP A 1 99 ? 3.272 -5.771 -2.149 1 97.1 99 ASP A C 1
ATOM 769 O O . ASP A 1 99 ? 2.491 -5.812 -3.103 1 97.1 99 ASP A O 1
ATOM 773 N N . TYR A 1 100 ? 4.485 -5.518 -2.289 1 97.51 100 TYR A N 1
ATOM 774 C CA . TYR A 1 100 ? 5.245 -5.425 -3.531 1 97.51 100 TYR A CA 1
ATOM 775 C C . TYR A 1 100 ? 6.541 -6.221 -3.438 1 97.51 100 TYR A C 1
ATOM 777 O O . TYR A 1 100 ? 7.416 -5.902 -2.629 1 97.51 100 TYR A O 1
ATOM 785 N N . LEU A 1 101 ? 6.644 -7.235 -4.246 1 97.65 101 LEU A N 1
ATOM 786 C CA . LEU A 1 101 ? 7.794 -8.129 -4.179 1 97.65 101 LEU A CA 1
ATOM 787 C C . LEU A 1 101 ? 8.694 -7.951 -5.397 1 97.65 101 LEU A C 1
ATOM 789 O O . LEU A 1 101 ? 8.209 -7.894 -6.53 1 97.65 101 LEU A O 1
ATOM 793 N N . LEU A 1 102 ? 9.961 -7.928 -5.146 1 96.77 102 LEU A N 1
ATOM 794 C CA . LEU A 1 102 ? 10.942 -7.838 -6.222 1 96.77 102 LEU A CA 1
ATOM 795 C C . LEU A 1 102 ? 11.506 -9.215 -6.559 1 96.77 102 LEU A C 1
ATOM 797 O O . LEU A 1 102 ? 11.783 -10.014 -5.662 1 96.77 102 LEU A O 1
ATOM 801 N N . LYS A 1 103 ? 11.622 -9.452 -7.866 1 96.83 103 LYS A N 1
ATOM 802 C CA . LYS A 1 103 ? 12.323 -10.648 -8.327 1 96.83 103 LYS A CA 1
ATOM 803 C C . LYS A 1 103 ? 13.831 -10.508 -8.138 1 96.83 103 LYS A C 1
ATOM 805 O O . LYS A 1 103 ? 14.377 -9.409 -8.252 1 96.83 103 LYS A O 1
ATOM 810 N N . PRO A 1 104 ? 14.473 -11.686 -7.785 1 97.08 104 PRO A N 1
ATOM 811 C CA . PRO A 1 104 ? 13.93 -13.045 -7.701 1 97.08 104 PRO A CA 1
ATOM 812 C C . PRO A 1 104 ? 13.13 -13.282 -6.422 1 97.08 104 PRO A C 1
ATOM 814 O O . PRO A 1 104 ? 13.412 -12.669 -5.39 1 97.08 104 PRO A O 1
ATOM 817 N N . LEU A 1 105 ? 12.156 -14.175 -6.527 1 97.18 105 LEU A N 1
ATOM 818 C CA . LEU A 1 105 ? 11.34 -14.539 -5.374 1 97.18 105 LEU A CA 1
ATOM 819 C C . LEU A 1 105 ? 11.996 -15.659 -4.575 1 97.18 105 LEU A C 1
ATOM 821 O O . LEU A 1 105 ? 12.71 -16.493 -5.137 1 97.18 105 LEU A O 1
ATOM 825 N N . ASP A 1 106 ? 11.75 -15.561 -3.311 1 93.94 106 ASP A N 1
ATOM 826 C CA . ASP A 1 106 ? 12.183 -16.595 -2.376 1 93.94 106 ASP A CA 1
ATOM 827 C C . ASP A 1 106 ? 10.988 -17.241 -1.679 1 93.94 106 ASP A C 1
ATOM 829 O O . ASP A 1 106 ? 10.16 -16.548 -1.085 1 93.94 106 ASP A O 1
ATOM 833 N N . GLU A 1 107 ? 10.957 -18.629 -1.729 1 95.97 107 GLU A N 1
ATOM 834 C CA . GLU A 1 107 ? 9.81 -19.334 -1.166 1 95.97 107 GLU A CA 1
ATOM 835 C C . GLU A 1 107 ? 9.63 -19.005 0.313 1 95.97 107 GLU A C 1
ATOM 837 O O . GLU A 1 107 ? 8.505 -18.978 0.816 1 95.97 107 GLU A O 1
ATOM 842 N N . SER A 1 108 ? 10.793 -18.763 0.978 1 96.46 108 SER A N 1
ATOM 843 C CA . SER A 1 108 ? 10.705 -18.411 2.391 1 96.46 108 SER A CA 1
ATOM 844 C C . SER A 1 108 ? 10.019 -17.062 2.582 1 96.46 108 SER A C 1
ATOM 846 O O . SER A 1 108 ? 9.256 -16.878 3.533 1 96.46 108 SER A O 1
ATOM 848 N N . GLY A 1 109 ? 10.347 -16.173 1.628 1 95.63 109 GLY A N 1
ATOM 849 C CA . GLY A 1 109 ? 9.681 -14.881 1.666 1 95.63 109 GLY A CA 1
ATOM 850 C C . GLY A 1 109 ? 8.181 -14.977 1.46 1 95.63 109 GLY A C 1
ATOM 851 O O . GLY A 1 109 ? 7.411 -14.285 2.131 1 95.63 109 GLY A O 1
ATOM 852 N N . ILE A 1 110 ? 7.765 -15.803 0.595 1 97.3 110 ILE A N 1
ATOM 853 C CA . ILE A 1 110 ? 6.348 -16.024 0.327 1 97.3 110 ILE A CA 1
ATOM 854 C C . ILE A 1 110 ? 5.68 -16.639 1.555 1 97.3 110 ILE A C 1
ATOM 856 O O . ILE A 1 110 ? 4.601 -16.205 1.965 1 97.3 110 ILE A O 1
ATOM 860 N N . TYR A 1 111 ? 6.349 -17.59 2.145 1 96.32 111 TYR A N 1
ATOM 861 C CA . TYR A 1 111 ? 5.852 -18.226 3.36 1 96.32 111 TYR A CA 1
ATOM 862 C C . TYR A 1 111 ? 5.633 -17.197 4.463 1 96.32 111 TYR A C 1
ATOM 864 O O . TYR A 1 111 ? 4.567 -17.16 5.083 1 96.32 111 TYR A O 1
ATOM 872 N N . ASP A 1 112 ? 6.641 -16.393 4.661 1 94.88 112 ASP A N 1
ATOM 873 C CA . ASP A 1 112 ? 6.57 -15.39 5.718 1 94.88 112 ASP A CA 1
ATOM 874 C C . ASP A 1 112 ? 5.44 -14.396 5.457 1 94.88 112 ASP A C 1
ATOM 876 O O . ASP A 1 112 ? 4.736 -13.99 6.384 1 94.88 112 ASP A O 1
ATOM 880 N N . LEU A 1 113 ? 5.276 -14.003 4.24 1 94.36 113 LEU A N 1
ATOM 881 C CA . LEU A 1 113 ? 4.209 -13.091 3.841 1 94.36 113 LEU A CA 1
ATOM 882 C C . LEU A 1 113 ? 2.841 -13.675 4.179 1 94.36 113 LEU A C 1
ATOM 884 O O . LEU A 1 113 ? 1.997 -12.991 4.763 1 94.36 113 LEU A O 1
ATOM 888 N N . LEU A 1 114 ? 2.646 -14.911 3.842 1 94.75 114 LEU A N 1
ATOM 889 C CA . LEU A 1 114 ? 1.362 -15.565 4.069 1 94.75 114 LEU A CA 1
ATOM 890 C C . LEU A 1 114 ? 1.094 -15.734 5.561 1 94.75 114 LEU A C 1
ATOM 892 O O . LEU A 1 114 ? -0.032 -15.531 6.021 1 94.75 114 LEU A O 1
ATOM 896 N N . LYS A 1 115 ? 2.133 -16.066 6.246 1 92.2 115 LYS A N 1
ATOM 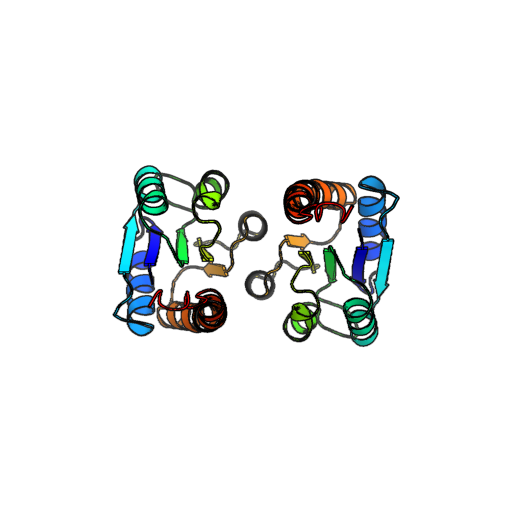897 C CA . LYS A 1 115 ? 2.019 -16.235 7.692 1 92.2 115 LYS A CA 1
ATOM 898 C C . LYS A 1 115 ? 1.561 -14.943 8.363 1 92.2 115 LYS A C 1
ATOM 900 O O . LYS A 1 115 ? 0.681 -14.964 9.226 1 92.2 115 LYS A O 1
ATOM 905 N N . HIS A 1 116 ? 2.035 -13.878 7.925 1 87.66 116 HIS A N 1
ATOM 906 C CA . HIS A 1 116 ? 1.717 -12.586 8.521 1 87.66 116 HIS A CA 1
ATOM 907 C C . HIS A 1 116 ? 0.345 -12.095 8.073 1 87.66 116 HIS A C 1
ATOM 909 O O . HIS A 1 116 ? -0.394 -11.5 8.861 1 87.66 116 HIS A O 1
ATOM 915 N N . ARG A 1 117 ? -0.046 -12.341 6.885 1 84.87 117 ARG A N 1
ATOM 916 C CA . ARG A 1 117 ? -1.263 -11.78 6.308 1 84.87 117 ARG A CA 1
ATOM 917 C C . ARG A 1 117 ? -2.482 -12.617 6.681 1 84.87 117 ARG A C 1
ATOM 919 O O . ARG A 1 117 ? -3.551 -12.074 6.967 1 84.87 117 ARG A O 1
ATOM 926 N N . LEU A 1 118 ? -2.409 -13.882 6.667 1 75.71 118 LEU A N 1
ATOM 927 C CA . LEU A 1 118 ? -3.59 -14.733 6.765 1 75.71 118 LEU A CA 1
ATOM 928 C C . LEU A 1 118 ? -3.779 -15.238 8.191 1 75.71 118 LEU A C 1
ATOM 930 O O . LEU A 1 118 ? -4.89 -15.604 8.583 1 75.71 118 LEU A O 1
ATOM 934 N N . ILE A 1 119 ? -2.775 -15.328 8.967 1 64.28 119 ILE A N 1
ATOM 935 C CA . ILE A 1 119 ? -2.999 -15.666 10.369 1 64.28 119 ILE A CA 1
ATOM 936 C C . ILE A 1 119 ? -3.763 -14.536 11.056 1 64.28 119 ILE A C 1
ATOM 938 O O . ILE A 1 119 ? -4.639 -14.787 11.888 1 64.28 119 ILE A O 1
ATOM 942 N N . HIS A 1 120 ? -3.635 -13.387 10.591 1 58.17 120 HIS A N 1
ATOM 943 C CA . HIS A 1 120 ? -4.304 -12.255 11.222 1 58.17 120 HIS A CA 1
ATOM 944 C C . HIS A 1 120 ? -5.73 -12.1 10.704 1 58.17 120 HIS A C 1
ATOM 946 O O . HIS A 1 120 ? -6.613 -11.64 11.432 1 58.17 120 HIS A O 1
ATOM 952 N N . LYS A 1 121 ? -5.919 -12.379 9.393 1 59.03 121 LYS A N 1
ATOM 953 C CA . LYS A 1 121 ? -7.272 -12.25 8.859 1 59.03 121 LYS A CA 1
ATOM 954 C C . LYS A 1 121 ? -8.189 -13.335 9.416 1 59.03 121 LYS A C 1
ATOM 956 O O . LYS A 1 121 ? -9.392 -13.117 9.576 1 59.03 121 LYS A O 1
ATOM 961 N N . SER A 1 122 ? -7.764 -14.613 9.623 1 51.56 122 SER A N 1
ATOM 962 C CA . SER A 1 122 ? -8.579 -15.666 10.219 1 51.56 122 SER A CA 1
ATOM 963 C C . SER A 1 122 ? -9.116 -15.245 11.583 1 51.56 122 SER A C 1
ATOM 965 O O . SER A 1 122 ? -10.219 -15.635 11.969 1 51.56 122 SER A O 1
ATOM 967 N N . ASN A 1 123 ? -8.449 -14.499 12.206 1 45.83 123 ASN A N 1
ATOM 968 C CA . ASN A 1 123 ? -9.001 -14.05 13.48 1 45.83 123 ASN A CA 1
ATOM 969 C C . ASN A 1 123 ? -10.123 -13.036 13.279 1 45.83 123 ASN A C 1
ATOM 971 O O . ASN A 1 1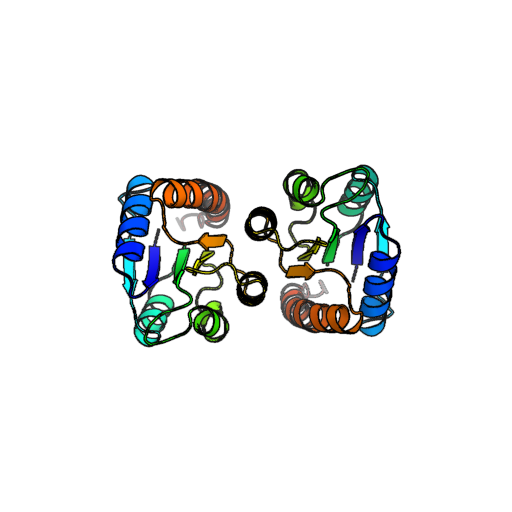23 ? -11.042 -12.95 14.097 1 45.83 123 ASN A O 1
ATOM 975 N N . ALA A 1 124 ? -10.125 -12.481 12.116 1 42.01 124 ALA A N 1
ATOM 976 C CA . ALA A 1 124 ? -11.241 -11.575 11.858 1 42.01 124 ALA A CA 1
ATOM 977 C C . ALA A 1 124 ? -12.434 -12.328 11.275 1 42.01 124 ALA A C 1
ATOM 979 O O . ALA A 1 124 ? -13.579 -11.888 11.409 1 42.01 124 ALA A O 1
ATOM 980 N N . TYR A 1 125 ? -12.303 -13.327 10.479 1 37.56 125 TYR A N 1
ATOM 981 C CA . TYR A 1 125 ? -13.382 -14.116 9.896 1 37.56 125 TYR A CA 1
ATOM 982 C C . TYR A 1 125 ? -14.112 -14.918 10.967 1 37.56 125 TYR A C 1
ATOM 984 O O . TYR A 1 125 ? -15.239 -15.37 10.752 1 37.56 125 TYR A O 1
ATOM 992 N N . ALA A 1 126 ? -13.441 -15.326 11.973 1 36.98 126 ALA A N 1
ATOM 993 C CA . ALA A 1 126 ? -14.193 -16.094 12.961 1 36.98 126 ALA A CA 1
ATOM 994 C C . ALA A 1 126 ? -15.267 -15.235 13.623 1 36.98 126 ALA A C 1
ATOM 996 O O . ALA A 1 126 ? -16.243 -15.759 14.164 1 36.98 126 ALA A O 1
ATOM 997 N N . HIS A 1 127 ? -15.052 -13.996 13.677 1 37.12 127 HIS A N 1
ATOM 998 C CA . HIS A 1 127 ? -16.024 -13.252 14.469 1 37.12 127 HIS A CA 1
ATOM 999 C C . HIS A 1 127 ? -17.295 -12.981 13.67 1 37.12 127 HIS A C 1
ATOM 1001 O O . HIS A 1 127 ? -18.256 -12.416 14.196 1 37.12 127 HIS A O 1
ATOM 1007 N N . SER A 1 128 ? -17.188 -13.129 12.38 1 36.08 128 SER A N 1
ATOM 1008 C CA . SER A 1 128 ? -18.424 -12.827 11.665 1 36.08 128 SER A CA 1
ATOM 1009 C C . SER A 1 128 ? -19.358 -14.032 11.644 1 36.08 128 SER A C 1
ATOM 1011 O O . SER A 1 128 ? -20.442 -13.974 11.059 1 36.08 128 SER A O 1
ATOM 1013 N N . VAL A 1 129 ? -18.84 -15.205 11.817 1 34.76 129 VAL A N 1
ATOM 1014 C CA . VAL A 1 129 ? -19.79 -16.311 11.769 1 34.76 129 VAL A CA 1
ATOM 1015 C C . VAL A 1 129 ? -20.606 -16.349 13.059 1 34.76 129 VAL A C 1
ATOM 1017 O O . VAL A 1 129 ? -20.067 -16.626 14.134 1 34.76 129 VAL A O 1
ATOM 1020 N N . HIS A 1 130 ? -21.476 -15.328 13.291 1 33.98 130 HIS A N 1
ATOM 1021 C CA . HIS A 1 130 ? -22.477 -15.489 14.339 1 33.98 130 HIS A CA 1
ATOM 1022 C C . HIS A 1 130 ? -23.261 -16.785 14.159 1 33.98 130 HIS A C 1
ATOM 1024 O O . HIS A 1 130 ? -23.779 -17.055 13.073 1 33.98 130 HIS A O 1
ATOM 1030 N N . PRO A 1 131 ? -22.891 -17.845 14.849 1 30.72 131 PRO A N 1
ATOM 1031 C CA . PRO A 1 131 ? -23.749 -19.032 14.813 1 30.72 131 PRO A CA 1
ATOM 1032 C C . PRO A 1 131 ? -25.231 -18.694 14.961 1 30.72 131 PRO A C 1
ATOM 1034 O O . PRO A 1 131 ? -25.606 -17.917 15.843 1 30.72 131 PRO A O 1
ATOM 1037 N N . CYS A 1 132 ? -25.94 -18.505 13.886 1 30.7 132 CYS A N 1
ATOM 1038 C CA . CYS A 1 132 ? -27.395 -18.479 13.978 1 30.7 132 CYS A CA 1
ATOM 1039 C C . CYS A 1 132 ? -27.9 -19.549 14.939 1 30.7 132 CYS A C 1
ATOM 1041 O O . CYS A 1 132 ? -27.507 -20.713 14.841 1 30.7 132 CYS A O 1
ATOM 1043 N N . ALA A 1 133 ? -28.381 -19.126 16.142 1 34.9 133 ALA A N 1
ATOM 1044 C CA . ALA A 1 133 ? -29.097 -19.966 17.098 1 34.9 133 ALA A CA 1
ATOM 1045 C C . ALA A 1 133 ? -30.021 -20.947 16.381 1 34.9 133 ALA A C 1
ATOM 1047 O O . ALA A 1 133 ? -30.66 -20.595 15.387 1 34.9 133 ALA A O 1
ATOM 1048 N N . SER A 1 134 ? -29.7 -22.263 16.38 1 29.37 134 SER A N 1
ATOM 1049 C CA . SER A 1 134 ? -30.488 -23.422 15.973 1 29.37 134 SER A CA 1
ATOM 1050 C C . SER A 1 134 ? -31.966 -23.225 16.29 1 29.37 134 SER A C 1
ATOM 1052 O O . SER A 1 134 ? -32.318 -22.787 17.388 1 29.37 134 SER A O 1
ATOM 1054 N N . CYS A 1 135 ? -32.77 -22.884 15.297 1 29.39 135 CYS A N 1
ATOM 1055 C CA . CYS A 1 135 ? -34.216 -23.074 15.275 1 29.39 135 CYS A CA 1
ATOM 1056 C C . CYS A 1 135 ? -34.593 -24.453 15.804 1 29.39 135 CYS A C 1
ATOM 1058 O O . CYS A 1 135 ? -34.327 -25.465 15.155 1 29.39 135 CYS A O 1
ATOM 1060 N N . THR A 1 136 ? -34.07 -24.827 17.051 1 25.71 136 THR A N 1
ATOM 1061 C CA . THR A 1 136 ? -35.055 -25.769 17.572 1 25.71 136 THR A CA 1
ATOM 1062 C C . THR A 1 136 ? -36.292 -25.033 18.079 1 25.71 136 THR A C 1
ATOM 1064 O O . THR A 1 136 ? -36.181 -23.961 18.678 1 25.71 136 THR A O 1
ATOM 1067 N N . MET B 1 1 ? -14.403 16.653 7.993 1 91.57 1 MET B N 1
ATOM 1068 C CA . MET B 1 1 ? -13.313 15.694 7.842 1 91.57 1 MET B CA 1
ATOM 1069 C C . MET B 1 1 ? -12.101 16.113 8.667 1 91.57 1 MET B C 1
ATOM 1071 O O . MET B 1 1 ? -11.722 17.285 8.67 1 91.57 1 MET B O 1
ATOM 1075 N N . ASN B 1 2 ? -11.511 15.204 9.455 1 95.75 2 ASN B N 1
ATOM 1076 C CA . ASN B 1 2 ? -10.337 15.491 10.271 1 95.75 2 ASN B CA 1
ATOM 1077 C C . ASN B 1 2 ? -9.06 14.969 9.62 1 95.75 2 ASN B C 1
ATOM 1079 O O . ASN B 1 2 ? -8.976 13.792 9.262 1 95.75 2 ASN B O 1
ATOM 1083 N N . VAL B 1 3 ? -8.117 15.928 9.505 1 97.13 3 VAL B N 1
ATOM 1084 C CA . VAL B 1 3 ? -6.822 15.634 8.899 1 97.13 3 VAL B CA 1
ATOM 1085 C C . VAL B 1 3 ? -5.717 15.791 9.941 1 97.13 3 VAL B C 1
ATOM 1087 O O . VAL B 1 3 ? -5.628 16.824 10.61 1 97.13 3 VAL B O 1
ATOM 1090 N N . LEU B 1 4 ? -4.958 14.755 10.075 1 97.87 4 LEU B N 1
ATOM 1091 C CA . LEU B 1 4 ? -3.815 14.821 10.979 1 97.87 4 LEU B CA 1
ATOM 1092 C C . LEU B 1 4 ? -2.505 14.834 10.199 1 97.87 4 LEU B C 1
ATOM 1094 O O . LEU B 1 4 ? -2.297 14.001 9.314 1 97.87 4 LEU B O 1
ATOM 1098 N N . ILE B 1 5 ? -1.698 15.825 10.492 1 98.12 5 ILE B N 1
ATOM 1099 C CA . ILE B 1 5 ? -0.358 15.923 9.925 1 98.12 5 ILE B CA 1
ATOM 1100 C C . ILE B 1 5 ? 0.683 15.657 11.011 1 98.12 5 ILE B C 1
ATOM 1102 O O . ILE B 1 5 ? 0.757 16.388 12.001 1 98.12 5 ILE B O 1
ATOM 1106 N N . ILE B 1 6 ? 1.417 14.598 10.827 1 97.57 6 ILE B N 1
ATOM 1107 C CA . ILE B 1 6 ? 2.532 14.28 11.713 1 97.57 6 ILE B CA 1
ATOM 1108 C C . ILE B 1 6 ? 3.852 14.595 11.014 1 97.57 6 ILE B C 1
ATOM 1110 O O . ILE B 1 6 ? 4.364 13.778 10.244 1 97.57 6 ILE B O 1
ATOM 1114 N N . ALA B 1 7 ? 4.386 15.796 11.285 1 96.81 7 ALA B N 1
ATOM 1115 C CA . ALA B 1 7 ? 5.567 16.301 10.589 1 96.81 7 ALA B CA 1
ATOM 1116 C C . ALA B 1 7 ? 6.229 17.427 11.378 1 96.81 7 ALA B C 1
ATOM 1118 O O . ALA B 1 7 ? 5.566 18.129 12.146 1 96.81 7 ALA B O 1
ATOM 1119 N N . ASP B 1 8 ? 7.48 17.569 11.268 1 93.85 8 ASP B N 1
ATOM 1120 C CA . ASP B 1 8 ? 8.154 18.7 11.899 1 93.85 8 ASP B CA 1
ATOM 1121 C C . ASP B 1 8 ? 8.716 19.658 10.852 1 93.85 8 ASP B C 1
ATOM 1123 O O . ASP B 1 8 ? 9.411 20.619 11.192 1 93.85 8 ASP B O 1
ATOM 1127 N N . ASP B 1 9 ? 8.484 19.454 9.575 1 93.84 9 ASP B N 1
ATOM 1128 C CA . ASP B 1 9 ? 8.885 20.288 8.446 1 93.84 9 ASP B CA 1
ATOM 1129 C C . ASP B 1 9 ? 7.781 21.275 8.073 1 93.84 9 ASP B C 1
ATOM 1131 O O . ASP B 1 9 ? 6.737 20.878 7.552 1 93.84 9 ASP B O 1
ATOM 1135 N N . PRO B 1 10 ? 8.01 22.547 8.319 1 94.75 10 PRO B N 1
ATOM 1136 C CA . PRO B 1 10 ? 6.973 23.541 8.033 1 94.75 10 PRO B CA 1
ATOM 1137 C C . PRO B 1 10 ? 6.538 23.536 6.569 1 94.75 10 PRO B C 1
ATOM 1139 O O . PRO B 1 10 ? 5.394 23.877 6.26 1 94.75 10 PRO B O 1
ATOM 1142 N N . TYR B 1 11 ? 7.442 23.207 5.696 1 95.98 11 TYR B N 1
ATOM 1143 C CA . TYR B 1 11 ? 7.088 23.141 4.282 1 95.98 11 TYR B CA 1
ATOM 1144 C C . TYR B 1 11 ? 6.062 22.043 4.028 1 95.98 11 TYR B C 1
ATOM 1146 O O . TYR B 1 11 ? 5.112 22.238 3.266 1 95.98 11 TYR B O 1
ATOM 1154 N N . VAL B 1 12 ? 6.182 20.926 4.642 1 97.15 12 VAL B N 1
ATOM 1155 C CA . VAL B 1 12 ? 5.236 19.82 4.531 1 97.15 12 VAL B CA 1
ATOM 1156 C C . VAL B 1 12 ? 3.871 20.252 5.061 1 97.15 12 VAL B C 1
ATOM 1158 O O . VAL B 1 12 ? 2.856 20.094 4.379 1 97.15 12 VAL B O 1
ATOM 1161 N N . ASN B 1 13 ? 3.856 20.886 6.235 1 97.22 13 ASN B N 1
ATOM 1162 C CA . ASN B 1 13 ? 2.616 21.366 6.836 1 97.22 13 ASN B CA 1
ATOM 1163 C C . ASN B 1 13 ? 1.887 22.341 5.915 1 97.22 13 ASN B C 1
ATOM 1165 O O . ASN B 1 13 ? 0.685 22.201 5.683 1 97.22 13 ASN B O 1
ATOM 1169 N N . GLY B 1 14 ? 2.662 23.26 5.418 1 97.74 14 GLY B N 1
ATOM 1170 C CA . GLY B 1 14 ? 2.086 24.285 4.563 1 97.74 14 GLY B CA 1
ATOM 1171 C C . GLY B 1 14 ? 1.473 23.726 3.293 1 97.74 14 GLY B C 1
ATOM 1172 O O . GLY B 1 14 ? 0.363 24.107 2.914 1 97.74 14 GLY B O 1
ATOM 1173 N N . ALA B 1 15 ? 2.169 22.835 2.609 1 98 15 ALA B N 1
ATOM 1174 C CA . ALA B 1 15 ? 1.688 22.245 1.362 1 98 15 ALA B CA 1
ATOM 1175 C C . ALA B 1 15 ? 0.405 21.451 1.59 1 98 15 ALA B C 1
ATOM 1177 O O . ALA B 1 15 ? -0.545 21.558 0.812 1 98 15 ALA B O 1
ATOM 1178 N N . ILE B 1 16 ? 0.367 20.684 2.66 1 98.29 16 ILE B N 1
ATOM 1179 C CA . ILE B 1 16 ? -0.795 19.856 2.962 1 98.29 16 ILE B CA 1
ATOM 1180 C C . ILE B 1 16 ? -1.979 20.745 3.337 1 98.29 16 ILE B C 1
ATOM 1182 O O . ILE B 1 16 ? -3.094 20.543 2.848 1 98.29 16 ILE B O 1
ATOM 1186 N N . GLU B 1 17 ? -1.735 21.745 4.163 1 98.05 17 GLU B N 1
ATOM 1187 C CA . GLU B 1 17 ? -2.796 22.661 4.569 1 98.05 17 GLU B CA 1
ATOM 1188 C C . GLU B 1 17 ? -3.444 23.326 3.358 1 98.05 17 GLU B C 1
ATOM 1190 O O . GLU B 1 17 ? -4.671 23.355 3.242 1 98.05 17 GLU B O 1
ATOM 1195 N N . LYS B 1 18 ? -2.601 23.841 2.467 1 98.02 18 LYS B N 1
ATOM 1196 C CA . LYS B 1 18 ? -3.113 24.514 1.277 1 98.02 18 LYS B CA 1
ATOM 1197 C C . LYS B 1 18 ? -3.925 23.557 0.41 1 98.02 18 LYS B C 1
ATOM 1199 O O . LYS B 1 18 ? -5.007 23.907 -0.066 1 98.02 18 LYS B O 1
ATOM 1204 N N . GLY B 1 19 ? -3.433 22.352 0.225 1 97.84 19 GLY B N 1
ATOM 1205 C CA . GLY B 1 19 ? -4.153 21.357 -0.553 1 97.84 19 GLY B CA 1
ATOM 1206 C C . GLY B 1 19 ? -5.467 20.941 0.079 1 97.84 19 GLY B C 1
ATOM 1207 O O . GLY B 1 19 ? -6.475 20.789 -0.614 1 97.84 19 GLY B O 1
ATOM 1208 N N . VAL B 1 20 ? -5.467 20.794 1.385 1 97.41 20 VAL B N 1
ATOM 1209 C CA . VAL B 1 20 ? -6.659 20.387 2.122 1 97.41 20 VAL B CA 1
ATOM 1210 C C . VAL B 1 20 ? -7.714 21.488 2.048 1 97.41 20 VAL B C 1
ATOM 1212 O O . VAL B 1 20 ? -8.888 21.215 1.787 1 97.41 20 VAL B O 1
ATOM 1215 N N . HIS B 1 21 ? -7.302 22.675 2.233 1 96.86 21 HIS B N 1
ATOM 1216 C CA . HIS B 1 21 ? -8.239 23.792 2.209 1 96.86 21 HIS B CA 1
ATOM 1217 C C . HIS B 1 21 ? -8.805 24.008 0.81 1 96.86 21 HIS B C 1
ATOM 1219 O O . HIS B 1 21 ? -9.964 24.399 0.657 1 96.86 21 HIS B O 1
ATOM 1225 N N . GLN B 1 22 ? -7.949 23.814 -0.223 1 96.37 22 GLN B N 1
ATOM 1226 C CA . GLN B 1 22 ? -8.448 23.861 -1.594 1 96.37 22 GLN B CA 1
ATOM 1227 C C . GLN B 1 22 ? -9.514 22.794 -1.827 1 96.37 22 GLN B C 1
ATOM 1229 O O . GLN B 1 22 ? -10.468 23.016 -2.576 1 96.37 22 GLN B O 1
ATOM 1234 N N . PHE B 1 23 ? -9.352 21.642 -1.241 1 95.67 23 PHE B N 1
ATOM 1235 C CA . PHE B 1 23 ? -10.314 20.552 -1.357 1 95.67 23 PHE B CA 1
ATOM 1236 C C . PHE B 1 23 ? -11.593 20.876 -0.593 1 95.67 23 PHE B C 1
ATOM 1238 O O . PHE B 1 23 ? -12.694 20.746 -1.131 1 95.67 23 PHE B O 1
ATOM 1245 N N . ASP B 1 24 ? -11.426 21.248 0.617 1 95.14 24 ASP B N 1
ATOM 1246 C CA . ASP B 1 24 ? -12.547 21.589 1.487 1 95.14 24 ASP B CA 1
ATOM 1247 C C . ASP B 1 24 ? -12.099 22.496 2.631 1 95.14 24 ASP B C 1
ATOM 1249 O O . ASP B 1 24 ? -11.413 22.048 3.552 1 95.14 24 ASP B O 1
ATOM 1253 N N . ALA B 1 25 ? -12.576 23.693 2.703 1 94.22 25 ALA B N 1
ATOM 1254 C CA . ALA B 1 25 ? -12.165 24.698 3.681 1 94.22 25 ALA B CA 1
ATOM 1255 C C . ALA B 1 25 ? -12.688 24.354 5.073 1 94.22 25 ALA B C 1
ATOM 1257 O O . ALA B 1 25 ? -12.223 24.908 6.072 1 94.22 25 ALA B O 1
ATOM 1258 N N . ALA B 1 26 ? -13.618 23.458 5.123 1 95.24 26 ALA B N 1
ATOM 1259 C CA . ALA B 1 26 ? -14.258 23.133 6.395 1 95.24 26 ALA B CA 1
ATOM 1260 C C . ALA B 1 26 ? -13.511 22.013 7.114 1 95.24 26 ALA B C 1
ATOM 1262 O O . ALA B 1 26 ? -13.82 21.692 8.264 1 95.24 26 ALA B O 1
ATOM 1263 N N . CYS B 1 27 ? -12.504 21.507 6.479 1 95.89 27 CYS B N 1
ATOM 1264 C CA . CYS B 1 27 ? -11.725 20.442 7.1 1 95.89 27 CYS B CA 1
ATOM 1265 C C . CYS B 1 27 ? -10.98 20.955 8.327 1 95.89 27 CYS B C 1
ATOM 1267 O O . CYS B 1 27 ? -10.491 22.086 8.334 1 95.89 27 CYS B O 1
ATOM 1269 N N . THR B 1 28 ? -10.936 20.134 9.313 1 97.43 28 THR B N 1
ATOM 1270 C CA . THR B 1 28 ? -10.122 20.434 10.486 1 97.43 28 THR B CA 1
ATOM 1271 C C . THR B 1 28 ? -8.741 19.795 10.363 1 97.43 28 THR B C 1
ATOM 1273 O O . THR B 1 28 ? -8.627 18.596 10.101 1 97.43 28 THR B O 1
ATOM 1276 N N . ILE B 1 29 ? -7.734 20.681 10.564 1 98.15 29 ILE B N 1
ATOM 1277 C CA . ILE B 1 29 ? -6.366 20.196 10.417 1 98.15 29 ILE B CA 1
ATOM 1278 C C . ILE B 1 29 ? -5.655 20.238 11.768 1 98.15 29 ILE B C 1
ATOM 1280 O O . ILE B 1 29 ? -5.678 21.261 12.457 1 98.15 29 ILE B O 1
ATOM 1284 N N . PHE B 1 30 ? -5.116 19.097 12.135 1 97.92 30 PHE B N 1
ATOM 1285 C CA . PHE B 1 30 ? -4.251 19 13.305 1 97.92 30 PHE B CA 1
ATOM 1286 C C . PHE B 1 30 ? -2.803 18.77 12.889 1 97.92 30 PHE B C 1
ATOM 1288 O O . PHE B 1 30 ? -2.526 17.947 12.014 1 97.92 30 PHE B O 1
ATOM 1295 N N . GLU B 1 31 ? -1.9 19.551 13.456 1 97.59 31 GLU B N 1
ATOM 1296 C CA . GLU B 1 31 ? -0.473 19.405 13.184 1 97.59 31 GLU B CA 1
ATOM 1297 C C . GLU B 1 31 ? 0.297 19.047 14.452 1 97.59 31 GLU B C 1
ATOM 1299 O O . GLU B 1 31 ? 0.175 19.728 15.472 1 97.59 31 GLU B O 1
ATOM 1304 N N . VAL B 1 32 ? 1.049 17.973 14.359 1 96.6 32 VAL B N 1
ATOM 1305 C CA . VAL B 1 32 ? 1.855 17.596 15.516 1 96.6 32 VAL B CA 1
ATOM 1306 C C . VAL B 1 32 ? 3.242 17.153 15.057 1 96.6 32 VAL B C 1
ATOM 1308 O O . VAL B 1 32 ? 3.434 16.798 13.892 1 96.6 32 VAL B O 1
ATOM 1311 N N . SER B 1 33 ? 4.212 17.151 16.029 1 94.02 33 SER B N 1
ATOM 1312 C CA . SER B 1 33 ? 5.575 16.741 15.709 1 94.02 33 SER B CA 1
ATOM 1313 C C . SER B 1 33 ? 6.11 15.749 16.736 1 94.02 33 SER B C 1
ATOM 1315 O O . SER B 1 33 ? 7.281 15.366 16.687 1 94.02 33 SER B O 1
ATOM 1317 N N . SER B 1 34 ? 5.221 15.329 17.675 1 93.04 34 SER B N 1
ATOM 1318 C CA . SER B 1 34 ? 5.619 14.343 18.674 1 93.04 34 SER B CA 1
ATOM 1319 C C . SER B 1 34 ? 4.703 13.124 18.643 1 93.04 34 SER B C 1
ATOM 1321 O O . SER B 1 34 ? 3.497 13.253 18.422 1 93.04 34 SER B O 1
ATOM 1323 N N . PRO B 1 35 ? 5.293 11.946 18.896 1 93.06 35 PRO B N 1
ATOM 1324 C CA . PRO B 1 35 ? 4.483 10.726 18.914 1 93.06 35 PRO B CA 1
ATOM 1325 C C . PRO B 1 35 ? 3.382 10.765 19.971 1 93.06 35 PRO B C 1
ATOM 1327 O O . PRO B 1 35 ? 2.266 10.3 19.723 1 93.06 35 PRO B O 1
ATOM 1330 N N . GLN B 1 36 ? 3.728 11.399 21.065 1 94.37 36 GLN B N 1
ATOM 1331 C CA . GLN B 1 36 ? 2.756 11.448 22.152 1 94.37 36 GLN B CA 1
ATOM 1332 C C . GLN B 1 36 ? 1.562 12.323 21.783 1 94.37 36 GLN B C 1
ATOM 1334 O O . GLN B 1 36 ? 0.412 11.946 22.021 1 94.37 36 GLN B O 1
ATOM 1339 N N . GLU B 1 37 ? 1.782 13.442 21.231 1 95.57 37 GLU B N 1
ATOM 1340 C CA . GLU B 1 37 ? 0.699 14.321 20.799 1 95.57 37 GLU B CA 1
ATOM 1341 C C . GLU B 1 37 ? -0.158 13.654 19.727 1 95.57 37 GLU B C 1
ATOM 1343 O O . GLU B 1 37 ? -1.387 13.748 19.76 1 95.57 37 GLU B O 1
ATOM 1348 N N . ALA B 1 38 ? 0.51 13.008 18.81 1 95.78 38 ALA B N 1
ATOM 1349 C CA . ALA B 1 38 ? -0.209 12.294 17.758 1 95.78 38 ALA B CA 1
ATOM 1350 C C . ALA B 1 38 ? -1.142 11.241 18.349 1 95.78 38 ALA B C 1
ATOM 1352 O O . ALA B 1 38 ? -2.316 11.164 17.978 1 95.78 38 ALA B O 1
ATOM 1353 N N . LEU B 1 39 ? -0.586 10.475 19.291 1 95.25 39 LEU B N 1
ATOM 1354 C CA . LEU B 1 39 ? -1.355 9.409 19.922 1 95.25 39 LEU B CA 1
ATOM 1355 C C . LEU B 1 39 ? -2.556 9.975 20.672 1 95.25 39 LEU B C 1
ATOM 1357 O O . LEU B 1 39 ? -3.663 9.44 20.574 1 95.25 39 LEU B O 1
ATOM 1361 N N . ASN B 1 40 ? -2.317 11.032 21.377 1 96.03 40 ASN B N 1
ATOM 1362 C CA . ASN B 1 40 ? -3.394 11.672 22.125 1 96.03 40 ASN B CA 1
ATOM 1363 C C . ASN B 1 40 ? -4.523 12.127 21.205 1 96.03 40 ASN B C 1
ATOM 1365 O O . ASN B 1 40 ? -5.699 11.905 21.501 1 96.03 40 ASN B O 1
ATOM 1369 N N . LEU B 1 41 ? -4.19 12.672 20.119 1 96.13 41 LEU B N 1
ATOM 1370 C CA . LEU B 1 41 ? -5.186 13.167 19.176 1 96.13 41 LEU B CA 1
ATOM 1371 C C . LEU B 1 41 ? -5.946 12.012 18.532 1 96.13 41 LEU B C 1
ATOM 1373 O O . LEU B 1 41 ? -7.17 12.07 18.392 1 96.13 41 LEU B O 1
ATOM 1377 N N . MET B 1 42 ? -5.25 10.99 18.188 1 95.75 42 MET B N 1
ATOM 1378 C CA . MET B 1 42 ? -5.857 9.849 17.508 1 95.75 42 MET B CA 1
ATOM 1379 C C . MET B 1 42 ? -6.819 9.113 18.435 1 95.75 42 MET B C 1
ATOM 1381 O O . MET B 1 42 ? -7.778 8.491 17.974 1 95.75 42 MET B O 1
ATOM 1385 N N . ARG B 1 43 ? -6.54 9.236 19.648 1 94.23 43 ARG B N 1
ATOM 1386 C CA . ARG B 1 43 ? -7.422 8.627 20.639 1 94.23 43 ARG B CA 1
ATOM 1387 C C . ARG B 1 43 ? -8.647 9.499 20.892 1 94.23 43 ARG B C 1
ATOM 1389 O O . ARG B 1 43 ? -9.732 8.987 21.176 1 94.23 43 ARG B O 1
ATOM 1396 N N . ALA B 1 44 ? -8.495 10.755 20.741 1 94.5 44 ALA B N 1
ATOM 1397 C CA . ALA B 1 44 ? -9.522 11.717 21.133 1 94.5 44 ALA B CA 1
ATOM 1398 C C . ALA B 1 44 ? -10.464 12.019 19.972 1 94.5 44 ALA B C 1
ATOM 1400 O O . ALA B 1 44 ? -11.648 12.293 20.18 1 94.5 44 ALA B O 1
ATOM 1401 N N . VAL B 1 45 ? -9.933 12.109 18.799 1 93.35 45 VAL B N 1
ATOM 1402 C CA . VAL B 1 45 ? -10.67 12.568 17.627 1 93.35 45 VAL B CA 1
ATOM 1403 C C . VAL B 1 45 ? -10.512 11.561 16.49 1 93.35 45 VAL B C 1
ATOM 1405 O O . VAL B 1 45 ? -9.397 11.135 16.181 1 93.35 45 VAL B O 1
ATOM 1408 N N . PRO B 1 46 ? -11.656 11.158 15.914 1 94.39 46 PRO B N 1
ATOM 1409 C CA . PRO B 1 46 ? -11.508 10.31 14.729 1 94.39 46 PRO B CA 1
ATOM 1410 C C . PRO B 1 46 ? -10.791 11.019 13.582 1 94.39 46 PRO B C 1
ATOM 1412 O O . PRO B 1 46 ? -11.167 12.133 13.209 1 94.39 46 PRO B O 1
ATOM 1415 N N . MET B 1 47 ? -9.825 10.336 13.087 1 95.9 47 MET B N 1
ATOM 1416 C CA . MET B 1 47 ? -9.086 10.876 11.949 1 95.9 47 MET B CA 1
ATOM 1417 C C . MET B 1 47 ? -9.533 10.217 10.648 1 95.9 47 MET B C 1
ATOM 1419 O O . MET B 1 47 ? -9.689 8.996 10.587 1 95.9 47 MET B O 1
ATOM 14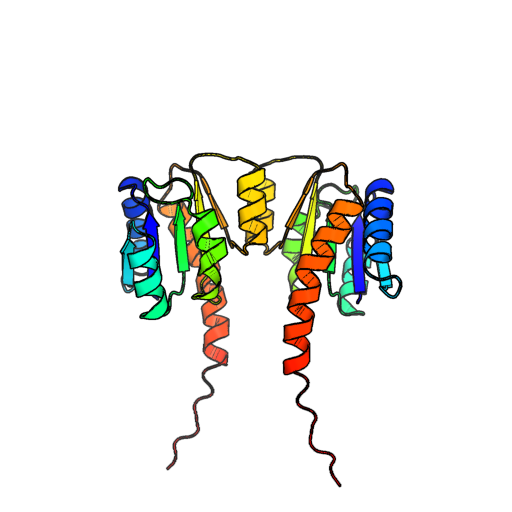23 N N . HIS B 1 48 ? -9.711 11.022 9.668 1 94.8 48 HIS B N 1
ATOM 1424 C CA . HIS B 1 48 ? -10.112 10.498 8.367 1 94.8 48 HIS B CA 1
ATOM 1425 C C . HIS B 1 48 ? -8.9 10.237 7.48 1 94.8 48 HIS B C 1
ATOM 1427 O O . HIS B 1 48 ? -8.889 9.282 6.701 1 94.8 48 HIS B O 1
ATOM 1433 N N . ILE B 1 49 ? -7.909 11.126 7.625 1 96.71 49 ILE B N 1
ATOM 1434 C CA . ILE B 1 49 ? -6.663 10.953 6.887 1 96.71 49 ILE B CA 1
ATOM 1435 C C . ILE B 1 49 ? -5.487 11.417 7.744 1 96.71 49 ILE B C 1
ATOM 1437 O O . ILE B 1 49 ? -5.582 12.429 8.443 1 96.71 49 ILE B O 1
ATOM 1441 N N . VAL B 1 50 ? -4.418 10.682 7.681 1 97.24 50 VAL B N 1
ATOM 1442 C CA . VAL B 1 50 ? -3.189 10.992 8.403 1 97.24 50 VAL B CA 1
ATOM 1443 C C . VAL B 1 50 ? -2.021 11.08 7.423 1 97.24 50 VAL B C 1
ATOM 1445 O O . VAL B 1 50 ? -1.762 10.138 6.67 1 97.24 50 VAL B O 1
ATOM 1448 N N . PHE B 1 51 ? -1.409 12.213 7.375 1 97.82 51 PHE B N 1
ATOM 1449 C CA . PHE B 1 51 ? -0.137 12.381 6.682 1 97.82 51 PHE B CA 1
ATOM 1450 C C . PHE B 1 51 ? 1.031 12.205 7.644 1 97.82 51 PHE B C 1
ATOM 1452 O O . PHE B 1 51 ? 1.115 12.897 8.661 1 97.82 51 PHE B O 1
ATOM 1459 N N . SER B 1 52 ? 1.913 11.303 7.319 1 97.45 52 SER B N 1
ATOM 1460 C CA . SER B 1 52 ? 3.01 10.997 8.231 1 97.45 52 SER B CA 1
ATOM 1461 C C . SER B 1 52 ? 4.357 11.061 7.518 1 97.45 52 SER B C 1
ATOM 1463 O O . SER B 1 52 ? 4.606 10.299 6.582 1 97.45 52 SER B O 1
ATOM 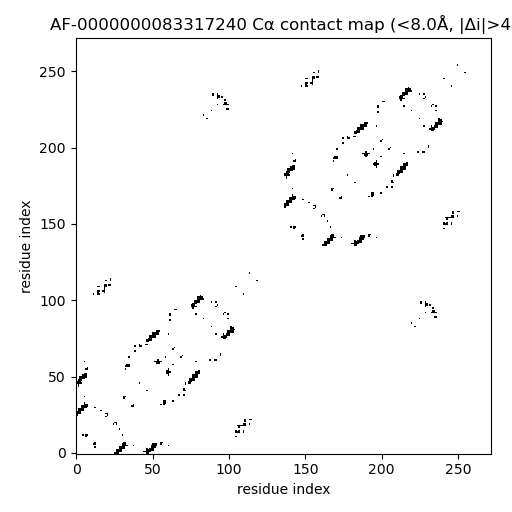1465 N N . GLU B 1 53 ? 5.196 11.893 8.014 1 97.14 53 GLU B N 1
ATOM 1466 C CA . GLU B 1 53 ? 6.566 11.968 7.515 1 97.14 53 GLU B CA 1
ATOM 1467 C C . GLU B 1 53 ? 7.429 10.856 8.103 1 97.14 53 GLU B C 1
ATOM 1469 O O . GLU B 1 53 ? 7.321 10.541 9.29 1 97.14 53 GLU B O 1
ATOM 1474 N N . ILE B 1 54 ? 8.287 10.31 7.331 1 96.59 54 ILE B N 1
ATOM 1475 C CA . ILE B 1 54 ? 9.137 9.221 7.8 1 96.59 54 ILE B CA 1
ATOM 1476 C C . ILE B 1 54 ? 10.226 9.775 8.716 1 96.59 54 ILE B C 1
ATOM 1478 O O . ILE B 1 54 ? 10.386 9.314 9.849 1 96.59 54 ILE B O 1
ATOM 1482 N N . ASP B 1 55 ? 10.985 10.755 8.141 1 94 55 ASP B N 1
ATOM 1483 C CA . ASP B 1 55 ? 12.152 11.242 8.87 1 94 55 ASP B CA 1
ATOM 1484 C C . ASP B 1 55 ? 11.813 12.493 9.678 1 94 55 ASP B C 1
ATOM 1486 O O . ASP B 1 55 ? 11.811 13.603 9.142 1 94 55 ASP B O 1
ATOM 1490 N N . MET B 1 56 ? 11.504 12.343 10.87 1 93.7 56 MET B N 1
ATOM 1491 C CA . MET B 1 56 ? 11.295 13.421 11.833 1 93.7 56 MET B CA 1
ATOM 1492 C C . MET B 1 56 ? 12.364 13.394 12.92 1 93.7 56 MET B C 1
ATOM 1494 O O . MET B 1 56 ? 13.031 12.377 13.116 1 93.7 56 MET B O 1
ATOM 1498 N N . ARG B 1 57 ? 12.552 14.459 13.593 1 89.67 57 ARG B N 1
ATOM 1499 C CA . ARG B 1 57 ? 13.595 14.611 14.602 1 89.67 57 ARG B CA 1
ATOM 1500 C C . ARG B 1 57 ? 13.382 13.642 15.76 1 89.67 57 ARG B C 1
ATOM 1502 O O . ARG B 1 57 ? 14.327 12.996 16.218 1 89.67 57 ARG B O 1
ATOM 1509 N N . GLN B 1 58 ? 12.139 13.453 16.216 1 88.09 58 GLN B N 1
ATOM 1510 C CA . GLN B 1 58 ? 11.871 12.731 17.455 1 88.09 58 GLN B CA 1
ATOM 1511 C C . GLN B 1 58 ? 11.452 11.291 17.173 1 88.09 58 GLN B C 1
ATOM 1513 O O . GLN B 1 58 ? 11.337 10.48 18.094 1 88.09 58 GLN B O 1
ATOM 1518 N N . MET B 1 59 ? 11.17 10.961 15.867 1 88.81 59 MET B N 1
ATOM 1519 C CA . MET B 1 59 ? 10.652 9.62 15.612 1 88.81 59 MET B CA 1
ATOM 1520 C C . MET B 1 59 ? 10.689 9.296 14.122 1 88.81 59 MET B C 1
ATOM 1522 O O . MET B 1 59 ? 10.719 10.202 13.286 1 88.81 59 MET B O 1
ATOM 1526 N N . ASN B 1 60 ? 10.622 8.025 13.91 1 94.57 60 ASN B N 1
ATOM 1527 C CA . ASN B 1 60 ? 10.463 7.504 12.556 1 94.57 60 ASN B CA 1
ATOM 1528 C C . ASN B 1 60 ? 8.997 7.237 12.227 1 94.57 60 ASN B C 1
ATOM 1530 O O . ASN B 1 60 ? 8.35 6.414 12.877 1 94.57 60 ASN B O 1
ATOM 1534 N N . GLY B 1 61 ? 8.513 7.873 11.25 1 96.38 61 GLY B N 1
ATOM 1535 C CA . GLY B 1 61 ? 7.094 7.802 10.938 1 96.38 61 GLY B CA 1
ATOM 1536 C C . GLY B 1 61 ? 6.611 6.388 10.676 1 96.38 61 GLY B C 1
ATOM 1537 O O . GLY B 1 61 ? 5.473 6.044 11.005 1 96.38 61 GLY B O 1
ATOM 1538 N N . LEU B 1 62 ? 7.446 5.543 10.091 1 96.96 62 LEU B N 1
ATOM 1539 C CA . LEU B 1 62 ? 7.057 4.16 9.833 1 96.96 62 LEU B CA 1
ATOM 1540 C C . LEU B 1 62 ? 6.973 3.368 11.133 1 96.96 62 LEU B C 1
ATOM 1542 O O . LEU B 1 62 ? 6.066 2.552 11.31 1 96.96 62 LEU B O 1
ATOM 1546 N N . THR B 1 63 ? 7.931 3.622 11.989 1 96.4 63 THR B N 1
ATOM 1547 C CA . THR B 1 63 ? 7.892 2.985 13.301 1 96.4 63 THR B CA 1
ATOM 1548 C C . THR B 1 63 ? 6.641 3.403 14.068 1 96.4 63 THR B C 1
ATOM 1550 O O . THR B 1 63 ? 6.008 2.578 14.73 1 96.4 63 THR B O 1
ATOM 1553 N N . PHE B 1 64 ? 6.287 4.647 13.958 1 96.6 64 PHE B N 1
ATOM 1554 C CA . PHE B 1 64 ? 5.081 5.149 14.606 1 96.6 64 PHE B CA 1
ATOM 1555 C C . PHE B 1 64 ? 3.847 4.411 14.102 1 96.6 64 PHE B C 1
ATOM 1557 O O . PHE B 1 64 ? 3.015 3.968 14.896 1 96.6 64 PHE B O 1
ATOM 1564 N N . ILE B 1 65 ? 3.701 4.247 12.789 1 96.44 65 ILE B N 1
ATOM 1565 C CA . ILE B 1 65 ? 2.553 3.568 12.197 1 96.44 65 ILE B CA 1
ATOM 1566 C C . ILE B 1 65 ? 2.529 2.109 12.646 1 96.44 65 ILE B C 1
ATOM 1568 O O . ILE B 1 65 ? 1.471 1.578 12.995 1 96.44 65 ILE B O 1
ATOM 1572 N N . GLU B 1 66 ? 3.687 1.503 12.64 1 95.48 66 GLU B N 1
ATOM 1573 C CA . GLU B 1 66 ? 3.806 0.1 13.027 1 95.48 66 GLU B CA 1
ATOM 1574 C C . GLU B 1 66 ? 3.302 -0.125 14.449 1 95.48 66 GLU B C 1
ATOM 1576 O O . GLU B 1 66 ? 2.61 -1.109 14.719 1 95.48 66 GLU B O 1
ATOM 1581 N N . ARG B 1 67 ? 3.524 0.826 15.293 1 94.66 67 ARG B N 1
ATOM 1582 C CA . ARG B 1 67 ? 3.231 0.653 16.712 1 94.66 67 ARG B CA 1
ATOM 1583 C C . ARG B 1 67 ? 1.829 1.153 17.047 1 94.66 67 ARG B C 1
ATOM 1585 O O . ARG B 1 67 ? 1.157 0.596 17.917 1 94.66 67 ARG B O 1
ATOM 1592 N N . HIS B 1 68 ? 1.406 2.168 16.269 1 92.25 68 HIS B N 1
ATOM 1593 C CA . HIS B 1 68 ? 0.249 2.889 16.789 1 92.25 68 HIS B CA 1
ATOM 1594 C C . HIS B 1 68 ? -0.81 3.083 15.709 1 92.25 68 HIS B C 1
ATOM 1596 O O . HIS B 1 68 ? -1.865 3.667 15.967 1 92.25 68 HIS B O 1
ATOM 1602 N N . GLY B 1 69 ? -0.526 2.61 14.467 1 89.15 69 GLY B N 1
ATOM 1603 C CA . GLY B 1 69 ? -1.441 2.822 13.357 1 89.15 69 GLY B CA 1
ATOM 1604 C C . GLY B 1 69 ? -2.823 2.245 13.604 1 89.15 69 GLY B C 1
ATOM 1605 O O . GLY B 1 69 ? -3.813 2.736 13.059 1 89.15 69 GLY B O 1
ATOM 1606 N N . SER B 1 70 ? -2.902 1.218 14.39 1 84.38 70 SER B N 1
ATOM 1607 C CA . SER B 1 70 ? -4.16 0.53 14.66 1 84.38 70 SER B CA 1
ATOM 1608 C C . SER B 1 70 ? -5.134 1.434 15.408 1 84.38 70 SER B C 1
ATOM 1610 O O . SER B 1 70 ? -6.341 1.179 15.42 1 84.38 70 SER B O 1
ATOM 1612 N N . PHE B 1 71 ? -4.7 2.468 16.058 1 81.93 71 PHE B N 1
ATOM 1613 C CA . PHE B 1 71 ? -5.547 3.411 16.779 1 81.93 71 PHE B CA 1
ATOM 1614 C C . PHE B 1 71 ? -6.388 4.234 15.81 1 81.93 71 PHE B C 1
ATOM 1616 O O . PHE B 1 71 ? -7.364 4.87 16.213 1 81.93 71 PHE B O 1
ATOM 1623 N N . SER B 1 72 ? -6.033 4.182 14.572 1 81.12 72 SER B N 1
ATOM 1624 C CA . SER B 1 72 ? -6.786 4.819 13.496 1 81.12 72 SER B CA 1
ATOM 1625 C C . SER B 1 72 ? -6.888 3.907 12.278 1 81.12 72 SER B C 1
ATOM 1627 O O . SER B 1 72 ? -6.576 4.32 11.159 1 81.12 72 SER B O 1
ATOM 1629 N N . SER B 1 73 ? -7.425 2.795 12.563 1 78.95 73 SER B N 1
ATOM 1630 C CA . SER B 1 73 ? -7.434 1.755 11.54 1 78.95 73 SER B CA 1
ATOM 1631 C C . SER B 1 73 ? -8.338 2.137 10.372 1 78.95 73 SER B C 1
ATOM 1633 O O . SER B 1 73 ? -8.179 1.622 9.263 1 78.95 73 SER B O 1
ATOM 1635 N N . LYS B 1 74 ? -9.13 3.086 10.688 1 86.94 74 LYS B N 1
ATOM 1636 C CA . LYS B 1 74 ? -10.06 3.477 9.633 1 86.94 74 LYS B CA 1
ATOM 1637 C C . LYS B 1 74 ? -9.52 4.661 8.835 1 86.94 74 LYS B C 1
ATOM 1639 O O . LYS B 1 74 ? -10.049 4.993 7.772 1 86.94 74 LYS B O 1
ATOM 1644 N N . ALA B 1 75 ? -8.474 5.258 9.377 1 93.43 75 ALA B N 1
ATOM 1645 C CA . ALA B 1 75 ? -7.915 6.433 8.713 1 93.43 75 ALA B CA 1
ATOM 1646 C C . ALA B 1 75 ? -7.12 6.036 7.473 1 93.43 75 ALA B C 1
ATOM 1648 O O . ALA B 1 75 ? -6.49 4.976 7.445 1 93.43 75 ALA B O 1
ATOM 1649 N N . SER B 1 76 ? -7.141 6.858 6.475 1 95.23 76 SER B N 1
ATOM 1650 C CA . SER B 1 76 ? -6.222 6.734 5.348 1 95.23 76 SER B CA 1
ATOM 1651 C C . SER B 1 76 ? -4.833 7.252 5.708 1 95.23 76 SER B C 1
ATOM 1653 O O . SER B 1 76 ? -4.682 8.405 6.118 1 95.23 76 SER B O 1
ATOM 1655 N N . TRP B 1 77 ? -3.877 6.402 5.597 1 97.03 77 TRP B N 1
ATOM 1656 C CA . TRP B 1 77 ? -2.511 6.806 5.915 1 97.03 77 TRP B CA 1
ATOM 1657 C C . TRP B 1 77 ? -1.735 7.145 4.647 1 97.03 77 TRP B C 1
ATOM 1659 O O . TRP B 1 77 ? -1.703 6.355 3.7 1 97.03 77 TRP B O 1
ATOM 1669 N N . VAL B 1 78 ? -1.17 8.32 4.614 1 97.73 78 VAL B N 1
ATOM 1670 C CA . VAL B 1 78 ? -0.284 8.767 3.544 1 97.73 78 VAL B CA 1
ATOM 1671 C C . VAL B 1 78 ? 1.113 9.028 4.103 1 97.73 78 VAL B C 1
ATOM 1673 O O . VAL B 1 78 ? 1.28 9.834 5.021 1 97.73 78 VAL B O 1
ATOM 1676 N N . VAL B 1 79 ? 2.101 8.404 3.549 1 98.1 79 VAL B N 1
ATOM 1677 C CA . VAL B 1 79 ? 3.475 8.534 4.024 1 98.1 79 VAL B CA 1
ATOM 1678 C C . VAL B 1 79 ? 4.226 9.547 3.163 1 98.1 79 VAL B C 1
ATOM 1680 O O . VAL B 1 79 ? 4.075 9.565 1.939 1 98.1 79 VAL B O 1
ATOM 1683 N N . ILE B 1 80 ? 5.006 10.345 3.83 1 98.04 80 ILE B N 1
ATOM 1684 C CA . ILE B 1 80 ? 5.782 11.375 3.149 1 98.04 80 ILE B CA 1
ATOM 1685 C C . ILE B 1 80 ? 7.271 11.154 3.405 1 98.04 80 ILE B C 1
ATOM 1687 O O . ILE B 1 80 ? 7.68 10.896 4.539 1 98.04 80 ILE B O 1
ATOM 1691 N N . SER B 1 81 ? 8.072 11.282 2.351 1 97.09 81 SER B N 1
ATOM 1692 C CA . SER B 1 81 ? 9.506 11.061 2.513 1 97.09 81 SER B CA 1
ATOM 1693 C C . SER B 1 81 ? 10.307 11.863 1.492 1 97.09 81 SER B C 1
ATOM 1695 O O . SER B 1 81 ? 9.78 12.252 0.448 1 97.09 81 SER B O 1
ATOM 1697 N N . ALA B 1 82 ? 11.578 12.067 1.817 1 95.47 82 ALA B N 1
ATOM 1698 C CA . ALA B 1 82 ? 12.503 12.701 0.881 1 95.47 82 ALA B CA 1
ATOM 1699 C C . ALA B 1 82 ? 13.159 11.666 -0.028 1 95.47 82 ALA B C 1
ATOM 1701 O O . ALA B 1 82 ? 13.766 12.017 -1.042 1 95.47 82 ALA B O 1
ATOM 1702 N N . CYS B 1 83 ? 13.025 10.349 0.312 1 91.12 83 CYS B N 1
ATOM 1703 C CA . CYS B 1 83 ? 13.827 9.339 -0.37 1 91.12 83 CYS B CA 1
ATOM 1704 C C . CYS B 1 83 ? 12.946 8.224 -0.922 1 91.12 83 CYS B C 1
ATOM 1706 O O . CYS B 1 83 ? 11.878 7.943 -0.375 1 91.12 83 CYS B O 1
ATOM 1708 N N . LYS B 1 84 ? 13.394 7.657 -1.937 1 90 84 LYS B N 1
ATOM 1709 C CA . LYS B 1 84 ? 12.719 6.55 -2.607 1 90 84 LYS B CA 1
ATOM 1710 C C . LYS B 1 84 ? 13.383 5.217 -2.271 1 90 84 LYS B C 1
ATOM 1712 O O . LYS B 1 84 ? 13.638 4.403 -3.161 1 90 84 LYS B O 1
ATOM 1717 N N . ASN B 1 85 ? 13.596 5.034 -1.003 1 93.22 85 ASN B N 1
ATOM 1718 C CA . ASN B 1 85 ? 14.154 3.759 -0.566 1 93.22 85 ASN B CA 1
ATOM 1719 C C . ASN B 1 85 ? 13.118 2.641 -0.631 1 93.22 85 ASN B C 1
ATOM 1721 O O . ASN B 1 85 ? 12.075 2.717 0.021 1 93.22 85 ASN B O 1
ATOM 1725 N N . PHE B 1 86 ? 13.415 1.595 -1.333 1 95.29 86 PHE B N 1
ATOM 1726 C CA . PHE B 1 86 ? 12.439 0.536 -1.559 1 95.29 86 PHE B CA 1
ATOM 1727 C C . PHE B 1 86 ? 12.006 -0.093 -0.24 1 95.29 86 PHE B C 1
ATOM 1729 O O . PHE B 1 86 ? 10.825 -0.389 -0.045 1 95.29 86 PHE B O 1
ATOM 1736 N N . ARG B 1 87 ? 12.962 -0.31 0.572 1 95.38 87 ARG B N 1
ATOM 1737 C CA . ARG B 1 87 ? 12.648 -0.961 1.84 1 95.38 87 ARG B CA 1
ATOM 1738 C C . ARG B 1 87 ? 11.618 -0.158 2.627 1 95.38 87 ARG B C 1
ATOM 1740 O O . ARG B 1 87 ? 10.689 -0.727 3.205 1 95.38 87 ARG B O 1
ATOM 1747 N N . ASP B 1 88 ? 11.781 1.102 2.637 1 96.83 88 ASP B N 1
ATOM 1748 C CA . ASP B 1 88 ? 10.835 1.965 3.338 1 96.83 88 ASP B CA 1
ATOM 1749 C C . ASP B 1 88 ? 9.477 1.971 2.64 1 96.83 88 ASP B C 1
ATOM 1751 O O . ASP B 1 88 ? 8.435 1.929 3.298 1 96.83 88 ASP B O 1
ATOM 1755 N N . ILE B 1 89 ? 9.519 2.027 1.327 1 97.67 89 ILE B N 1
ATOM 1756 C CA . ILE B 1 89 ? 8.282 2.034 0.555 1 97.67 89 ILE B CA 1
ATOM 1757 C C . ILE B 1 89 ? 7.529 0.724 0.775 1 97.67 89 ILE B C 1
ATOM 1759 O O . ILE B 1 89 ? 6.324 0.729 1.039 1 97.67 89 ILE B O 1
ATOM 1763 N N . GLN B 1 90 ? 8.264 -0.369 0.706 1 96.98 90 GLN B N 1
ATOM 1764 C CA . GLN B 1 90 ? 7.655 -1.679 0.917 1 96.98 90 GLN B CA 1
ATOM 1765 C C . GLN B 1 90 ? 7.059 -1.79 2.317 1 96.98 90 GLN B C 1
ATOM 1767 O O . GLN B 1 90 ? 5.96 -2.319 2.489 1 96.98 90 GLN B O 1
ATOM 1772 N N . LYS B 1 91 ? 7.792 -1.294 3.312 1 96.78 91 LYS B N 1
ATOM 1773 C CA . LYS B 1 91 ? 7.273 -1.289 4.677 1 96.78 91 LYS B CA 1
ATOM 1774 C C . LYS B 1 91 ? 5.985 -0.477 4.773 1 96.78 91 LYS B C 1
ATOM 1776 O O . LYS B 1 91 ? 5.034 -0.888 5.441 1 96.78 91 LYS B O 1
ATOM 1781 N N . ALA B 1 92 ? 5.902 0.628 4.095 1 97.55 92 ALA B N 1
ATOM 1782 C CA . ALA B 1 92 ? 4.702 1.459 4.095 1 97.55 92 ALA B CA 1
ATOM 1783 C C . ALA B 1 92 ? 3.509 0.702 3.519 1 97.55 92 ALA B C 1
ATOM 1785 O O . ALA B 1 92 ? 2.406 0.759 4.066 1 97.55 92 ALA B O 1
ATOM 1786 N N . ILE B 1 93 ? 3.731 0.01 2.457 1 96.67 93 ILE B N 1
ATOM 1787 C CA . ILE B 1 93 ? 2.687 -0.79 1.827 1 96.67 93 ILE B CA 1
ATOM 1788 C C . ILE B 1 93 ? 2.166 -1.83 2.816 1 96.67 93 ILE B C 1
ATOM 1790 O O . ILE B 1 93 ? 0.956 -1.952 3.019 1 96.67 93 ILE B O 1
ATOM 1794 N N . ARG B 1 94 ? 3.071 -2.496 3.464 1 95.21 94 ARG B N 1
ATOM 1795 C CA . ARG B 1 94 ? 2.716 -3.585 4.369 1 95.21 94 ARG B CA 1
ATOM 1796 C C . ARG B 1 94 ? 1.968 -3.06 5.59 1 95.21 94 ARG B C 1
ATOM 1798 O O . ARG B 1 94 ? 1.137 -3.765 6.165 1 95.21 94 ARG B O 1
ATOM 1805 N N . LEU B 1 95 ? 2.244 -1.834 5.89 1 95.3 95 LEU B N 1
ATOM 1806 C CA . LEU B 1 95 ? 1.589 -1.229 7.045 1 95.3 95 LEU B CA 1
ATOM 1807 C C . LEU B 1 95 ? 0.231 -0.653 6.659 1 95.3 95 LEU B C 1
ATOM 1809 O O . LEU B 1 95 ? -0.503 -0.155 7.515 1 95.3 95 LEU B O 1
ATOM 1813 N N . GLY B 1 96 ? -0.058 -0.692 5.35 1 94.69 96 GLY B N 1
ATOM 1814 C CA . GLY B 1 96 ? -1.392 -0.322 4.906 1 94.69 96 GLY B CA 1
ATOM 1815 C C . GLY B 1 96 ? -1.49 1.12 4.447 1 94.69 96 GLY B C 1
ATOM 1816 O O . GLY B 1 96 ? -2.584 1.687 4.392 1 94.69 96 GLY B O 1
ATOM 1817 N N . ALA B 1 97 ? -0.33 1.717 4.176 1 96.52 97 ALA B N 1
ATOM 1818 C CA . ALA B 1 97 ? -0.372 3.068 3.621 1 96.52 97 ALA B CA 1
ATOM 1819 C C . ALA B 1 97 ? -1.145 3.097 2.306 1 96.52 97 ALA B C 1
ATOM 1821 O O . ALA B 1 97 ? -1.011 2.191 1.48 1 96.52 97 ALA B O 1
ATOM 1822 N N . GLU B 1 98 ? -1.841 4.144 2.143 1 95.78 98 GLU B N 1
ATOM 1823 C CA . GLU B 1 98 ? -2.686 4.234 0.957 1 95.78 98 GLU B CA 1
ATOM 1824 C C . GLU B 1 98 ? -2.042 5.109 -0.115 1 95.78 98 GLU B C 1
ATOM 1826 O O . GLU B 1 98 ? -2.52 5.162 -1.25 1 95.78 98 GLU B O 1
ATOM 1831 N N . ASP B 1 99 ? -0.988 5.807 0.265 1 97.09 99 ASP B N 1
ATOM 1832 C CA . ASP B 1 99 ? -0.141 6.536 -0.675 1 97.09 99 ASP B CA 1
ATOM 1833 C C . ASP B 1 99 ? 1.235 6.812 -0.074 1 97.09 99 ASP B C 1
ATOM 1835 O O . ASP B 1 99 ? 1.419 6.714 1.141 1 97.09 99 ASP B O 1
ATOM 1839 N N . TYR B 1 100 ? 2.162 7.059 -0.879 1 97.46 100 TYR B N 1
ATOM 1840 C CA . TYR B 1 100 ? 3.528 7.466 -0.569 1 97.46 100 TYR B CA 1
ATOM 1841 C C . TYR B 1 100 ? 3.946 8.663 -1.415 1 97.46 100 TYR B C 1
ATOM 1843 O O . TYR B 1 100 ? 4.027 8.566 -2.642 1 97.46 100 TYR B O 1
ATOM 1851 N N . LEU B 1 101 ? 4.186 9.764 -0.748 1 97.59 101 LEU B N 1
ATOM 1852 C CA . LEU B 1 101 ? 4.496 11 -1.458 1 97.59 101 LEU B CA 1
ATOM 1853 C C . LEU B 1 101 ? 5.962 11.379 -1.277 1 97.59 101 LEU B C 1
ATOM 1855 O O . LEU B 1 101 ? 6.486 11.333 -0.161 1 97.59 101 LEU B O 1
ATOM 1859 N N . LEU B 1 102 ? 6.567 11.791 -2.348 1 96.74 102 LEU B N 1
ATOM 1860 C CA . LEU B 1 102 ? 7.948 12.257 -2.308 1 96.74 102 LEU B CA 1
ATOM 1861 C C . LEU B 1 102 ? 8.006 13.78 -2.243 1 96.74 102 LEU B C 1
ATOM 1863 O O . LEU B 1 102 ? 7.239 14.464 -2.925 1 96.74 102 LEU B O 1
ATOM 1867 N N . LYS B 1 103 ? 8.91 14.262 -1.389 1 96.74 103 LYS B N 1
ATOM 1868 C CA . LYS B 1 103 ? 9.208 15.691 -1.368 1 96.74 103 LYS B CA 1
ATOM 1869 C C . LYS B 1 103 ? 10.032 16.099 -2.586 1 96.74 103 LYS B C 1
ATOM 1871 O O . LYS B 1 103 ? 10.857 15.322 -3.072 1 96.74 103 LYS B O 1
ATOM 1876 N N . PRO B 1 104 ? 9.716 17.359 -3.088 1 97 104 PRO B N 1
ATOM 1877 C CA . PRO B 1 104 ? 8.816 18.378 -2.543 1 97 104 PRO B CA 1
ATOM 1878 C C . PRO B 1 104 ? 7.346 18.079 -2.828 1 97 104 PRO B C 1
ATOM 1880 O O . PRO B 1 104 ? 7.024 17.461 -3.846 1 97 104 PRO B O 1
ATOM 1883 N N . LEU B 1 105 ? 6.494 18.54 -1.917 1 97.08 105 LEU B N 1
ATOM 1884 C CA . LEU B 1 105 ? 5.055 18.372 -2.082 1 97.08 105 LEU B CA 1
ATOM 1885 C C . LEU B 1 105 ? 4.467 19.505 -2.916 1 97.08 105 LEU B C 1
ATOM 1887 O O . LEU B 1 105 ? 4.974 20.629 -2.889 1 97.08 105 LEU B O 1
ATOM 1891 N N . ASP B 1 106 ? 3.464 19.109 -3.637 1 93.98 106 ASP B N 1
ATOM 1892 C CA . ASP B 1 106 ? 2.675 20.056 -4.418 1 93.98 106 ASP B CA 1
ATOM 1893 C C . ASP B 1 106 ? 1.222 20.079 -3.949 1 93.98 106 ASP B C 1
ATOM 1895 O O . ASP B 1 106 ? 0.569 19.036 -3.882 1 93.98 106 ASP B O 1
ATOM 1899 N N . GLU B 1 107 ? 0.715 21.343 -3.674 1 95.89 107 GLU B N 1
ATOM 1900 C CA . GLU B 1 107 ? -0.638 21.457 -3.139 1 95.89 107 GLU B CA 1
ATOM 1901 C C . GLU B 1 107 ? -1.661 20.839 -4.088 1 95.89 107 GLU B C 1
ATOM 1903 O O . GLU B 1 107 ? -2.682 20.307 -3.649 1 95.89 107 GLU B O 1
ATOM 1908 N N . SER B 1 108 ? -1.335 20.932 -5.402 1 96.41 108 SER B N 1
ATOM 1909 C CA . SER B 1 108 ? -2.25 20.341 -6.374 1 96.41 108 SER B CA 1
ATOM 1910 C C . SER B 1 108 ? -2.292 18.822 -6.241 1 96.41 108 SER B C 1
ATOM 1912 O O . SER B 1 108 ? -3.351 18.21 -6.393 1 96.41 108 SER B O 1
ATOM 1914 N N . GLY B 1 109 ? -1.084 18.292 -5.955 1 95.56 109 GLY B N 1
ATOM 1915 C CA . GLY B 1 109 ? -1.027 16.857 -5.722 1 95.56 109 GLY B CA 1
ATOM 1916 C C . GLY B 1 109 ? -1.824 16.419 -4.507 1 95.56 109 GLY B C 1
ATOM 1917 O O . GLY B 1 109 ? -2.497 15.387 -4.539 1 95.56 109 GLY B O 1
ATOM 1918 N N . ILE B 1 110 ? -1.773 17.164 -3.481 1 97.24 110 ILE B N 1
ATOM 1919 C CA . ILE B 1 110 ? -2.524 16.882 -2.262 1 97.24 110 ILE B CA 1
ATOM 1920 C C . ILE B 1 110 ? -4.021 16.985 -2.543 1 97.24 110 ILE B C 1
ATOM 1922 O O . ILE B 1 110 ? -4.797 16.118 -2.135 1 97.24 110 ILE B O 1
ATOM 1926 N N . TYR B 1 111 ? -4.396 17.996 -3.274 1 96.27 111 TYR B N 1
ATOM 1927 C CA . TYR B 1 111 ? -5.789 18.185 -3.662 1 96.27 111 TYR B CA 1
ATOM 1928 C C . TYR B 1 111 ? -6.308 16.979 -4.436 1 96.27 111 TYR B C 1
ATOM 1930 O O . TYR B 1 111 ? -7.373 16.442 -4.12 1 96.27 111 TYR B O 1
ATOM 1938 N N . ASP B 1 112 ? -5.534 16.594 -5.405 1 94.81 112 ASP B N 1
ATOM 1939 C CA . ASP B 1 112 ? -5.941 15.473 -6.247 1 94.81 112 ASP B CA 1
ATOM 1940 C C . ASP B 1 112 ? -6.065 14.189 -5.429 1 94.81 112 ASP B C 1
ATOM 1942 O O . ASP B 1 112 ? -6.99 13.4 -5.639 1 94.81 112 ASP B O 1
ATOM 1946 N N . LEU B 1 113 ? -5.154 13.978 -4.54 1 94.33 113 LEU B N 1
ATOM 1947 C CA . LEU B 1 113 ? -5.175 12.815 -3.66 1 94.33 113 LEU B CA 1
ATOM 1948 C C . LEU B 1 113 ? -6.458 12.779 -2.837 1 94.33 113 LEU B C 1
ATOM 1950 O O . LEU B 1 113 ? -7.119 11.742 -2.755 1 94.33 113 LEU B O 1
ATOM 1954 N N . LEU B 1 114 ? -6.812 13.892 -2.264 1 94.66 114 LEU B N 1
ATOM 1955 C CA . LEU B 1 114 ? -7.993 13.972 -1.411 1 94.66 114 LEU B CA 1
ATOM 1956 C C . LEU B 1 114 ? -9.267 13.773 -2.226 1 94.66 114 LEU B C 1
ATOM 1958 O O . LEU B 1 114 ? -10.191 13.087 -1.784 1 94.66 114 LEU B O 1
ATOM 1962 N N . LYS B 1 115 ? -9.251 14.344 -3.376 1 92.1 115 LYS B N 1
ATOM 1963 C CA . LYS B 1 115 ? -10.401 14.212 -4.266 1 92.1 115 LYS B CA 1
ATOM 1964 C C . LYS B 1 115 ? -10.661 12.75 -4.616 1 92.1 115 LYS B C 1
ATOM 1966 O O . LYS B 1 115 ? -11.806 12.295 -4.593 1 92.1 115 LYS B O 1
ATOM 1971 N N . HIS B 1 116 ? -9.668 12.026 -4.824 1 87.63 116 HIS B N 1
ATOM 1972 C CA . HIS B 1 116 ? -9.79 10.628 -5.221 1 87.63 116 HIS B CA 1
ATOM 1973 C C . HIS B 1 116 ? -10.118 9.741 -4.024 1 87.63 116 HIS B C 1
ATOM 1975 O O . HIS B 1 116 ? -10.894 8.791 -4.143 1 87.63 116 HIS B O 1
ATOM 1981 N N . ARG B 1 117 ? -9.599 10.025 -2.888 1 84.88 117 ARG B N 1
ATOM 1982 C CA . ARG B 1 117 ? -9.715 9.153 -1.723 1 84.88 117 ARG B CA 1
ATOM 1983 C C . ARG B 1 117 ? -11.028 9.396 -0.986 1 84.88 117 ARG B C 1
ATOM 1985 O O . ARG B 1 117 ? -11.666 8.451 -0.516 1 84.88 117 ARG B O 1
ATOM 1992 N N . LEU B 1 118 ? -11.452 10.58 -0.82 1 75.54 118 LEU B N 1
ATOM 1993 C CA . LEU B 1 118 ? -12.553 10.895 0.083 1 75.54 118 LEU B CA 1
ATOM 1994 C C . LEU B 1 118 ? -13.862 11.04 -0.686 1 75.54 118 LEU B C 1
ATOM 1996 O O . LEU B 1 118 ? -14.944 10.886 -0.114 1 75.54 118 LEU B O 1
ATOM 2000 N N . ILE B 1 119 ? -13.833 11.359 -1.92 1 64.09 119 ILE B N 1
ATOM 2001 C CA . ILE B 1 119 ? -15.08 11.336 -2.676 1 64.09 119 ILE B CA 1
ATOM 2002 C C . ILE B 1 119 ? -15.593 9.902 -2.785 1 64.09 119 ILE B C 1
ATOM 2004 O O . ILE B 1 119 ? -16.799 9.659 -2.701 1 64.09 119 ILE B O 1
ATOM 2008 N N . HIS B 1 120 ? -14.744 8.992 -2.732 1 58.26 120 HIS B N 1
ATOM 2009 C CA . HIS B 1 120 ? -15.157 7.601 -2.872 1 58.26 120 HIS B CA 1
ATOM 2010 C C . HIS B 1 120 ? -15.585 7.015 -1.531 1 58.26 120 HIS B C 1
ATOM 2012 O O . HIS B 1 120 ? -16.446 6.134 -1.48 1 58.26 120 HIS B O 1
ATOM 2018 N N . LYS B 1 121 ? -14.875 7.424 -0.455 1 59.2 121 LYS B N 1
ATOM 2019 C CA . LYS B 1 121 ? -15.259 6.893 0.85 1 59.2 121 LYS B CA 1
ATOM 2020 C C . LYS B 1 121 ? -16.608 7.45 1.296 1 59.2 121 LYS B C 1
ATOM 2022 O O . LYS B 1 121 ? -17.359 6.777 2.005 1 59.2 121 LYS B O 1
ATOM 2027 N N . SER B 1 122 ? -16.97 8.748 1.062 1 51.75 122 SER B N 1
ATOM 2028 C CA . SER B 1 122 ? -18.273 9.309 1.405 1 51.75 122 SER B CA 1
ATOM 2029 C C . SER B 1 122 ? -19.405 8.495 0.787 1 51.75 122 SER B C 1
ATOM 2031 O O . SER B 1 122 ? -20.482 8.376 1.374 1 51.75 122 SER B O 1
ATOM 2033 N N . ASN B 1 123 ? -19.166 7.953 -0.226 1 45.55 123 ASN B N 1
ATOM 2034 C CA . ASN B 1 123 ? -20.235 7.124 -0.773 1 45.55 123 ASN B CA 1
ATOM 2035 C C . ASN B 1 123 ? -20.389 5.821 0.007 1 45.55 123 ASN B C 1
ATOM 2037 O O . ASN B 1 123 ? -21.486 5.267 0.087 1 45.55 123 ASN B O 1
ATOM 2041 N N . ALA B 1 124 ? -19.345 5.511 0.707 1 42.29 124 ALA B N 1
ATOM 20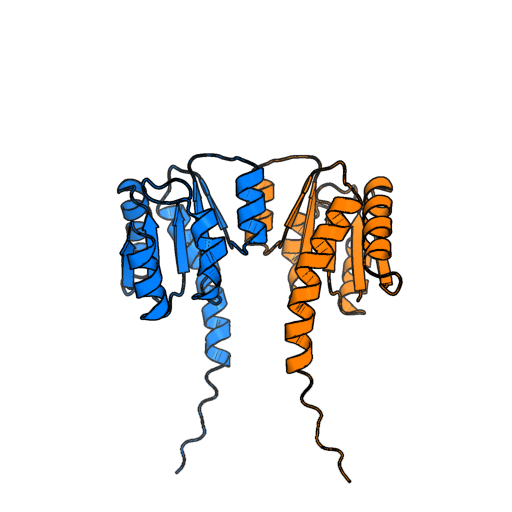42 C CA . ALA B 1 124 ? -19.489 4.321 1.542 1 42.29 124 ALA B CA 1
ATOM 2043 C C . ALA B 1 124 ? -20.05 4.679 2.915 1 42.29 124 ALA B C 1
ATOM 2045 O O . ALA B 1 124 ? -20.67 3.844 3.577 1 42.29 124 ALA B O 1
ATOM 2046 N N . TYR B 1 125 ? -19.772 5.785 3.521 1 37.57 125 TYR B N 1
ATOM 2047 C CA . TYR B 1 125 ? -20.278 6.217 4.819 1 37.57 125 TYR B CA 1
ATOM 2048 C C . TYR B 1 125 ? -21.772 6.509 4.752 1 37.57 125 TYR B C 1
ATOM 2050 O O . TYR B 1 125 ? -22.448 6.555 5.783 1 37.57 125 TYR B O 1
ATOM 2058 N N . ALA B 1 126 ? -22.242 6.983 3.672 1 37.3 126 ALA B N 1
ATOM 2059 C CA . ALA B 1 126 ? -23.676 7.259 3.669 1 37.3 126 ALA B CA 1
ATOM 2060 C C . ALA B 1 126 ? -24.482 5.979 3.871 1 37.3 126 ALA B C 1
ATOM 2062 O O . ALA B 1 126 ? -25.648 6.028 4.27 1 37.3 126 ALA B O 1
ATOM 2063 N N . HIS B 1 127 ? -23.959 4.904 3.497 1 37.44 127 HIS B N 1
ATOM 2064 C CA . HIS B 1 127 ? -24.83 3.735 3.549 1 37.44 127 HIS B CA 1
ATOM 2065 C C . HIS B 1 127 ? -24.906 3.166 4.962 1 37.44 127 HIS B C 1
ATOM 2067 O O . HIS B 1 127 ? -25.659 2.224 5.216 1 37.44 127 HIS B O 1
ATOM 2073 N N . SER B 1 128 ? -23.967 3.564 5.784 1 36.32 128 SER B N 1
ATOM 2074 C CA . SER B 1 128 ? -24.067 2.957 7.107 1 36.32 128 SER B CA 1
ATOM 2075 C C . SER B 1 128 ? -25.034 3.729 7.998 1 36.32 128 SER B C 1
ATOM 2077 O O . SER B 1 128 ? -25.234 3.373 9.161 1 36.32 128 SER B O 1
ATOM 2079 N N . VAL B 1 129 ? -25.275 4.962 7.706 1 34.5 129 VAL B N 1
ATOM 2080 C CA . VAL B 1 129 ? -26.195 5.646 8.609 1 34.5 129 VAL B CA 1
ATOM 2081 C C . VAL B 1 129 ? -27.623 5.17 8.349 1 34.5 129 VAL B C 1
ATOM 2083 O O . VAL B 1 129 ? -28.187 5.432 7.284 1 34.5 129 VAL B O 1
ATOM 2086 N N . HIS B 1 130 ? -27.921 3.906 8.694 1 33.74 130 HIS B N 1
ATOM 2087 C CA . HIS B 1 130 ? -29.326 3.52 8.744 1 33.74 130 HIS B CA 1
ATOM 2088 C C . HIS B 1 130 ? -30.133 4.486 9.606 1 33.74 130 HIS B C 1
ATOM 2090 O O . HIS B 1 130 ? -29.768 4.754 10.753 1 33.74 130 HIS B O 1
ATOM 2096 N N . PRO B 1 131 ? -30.797 5.463 9.019 1 30.28 131 PRO B N 1
ATOM 2097 C CA . PRO B 1 131 ? -31.709 6.277 9.826 1 30.28 131 PRO B CA 1
ATOM 2098 C C . PRO B 1 131 ? -32.579 5.439 10.76 1 30.28 131 PRO B C 1
ATOM 2100 O O . PRO B 1 131 ? -33.174 4.447 10.331 1 30.28 131 PRO B O 1
ATOM 2103 N N . CYS B 1 132 ? -32.14 5.2 11.966 1 30.88 132 CYS B N 1
ATOM 2104 C CA . CYS B 1 132 ? -33.064 4.667 12.961 1 30.88 132 CYS B CA 1
ATOM 2105 C C . CYS B 1 132 ? -34.431 5.333 12.847 1 30.88 132 CYS B C 1
ATOM 2107 O O . CYS B 1 132 ? -34.525 6.561 12.795 1 30.88 132 CYS B O 1
ATOM 2109 N N . ALA B 1 133 ? -35.438 4.595 12.328 1 34.44 133 ALA B N 1
ATOM 2110 C CA . ALA B 1 133 ? -36.85 4.965 12.359 1 34.44 133 ALA B CA 1
ATOM 2111 C C . ALA B 1 133 ? -37.206 5.662 13.669 1 34.44 133 ALA B C 1
ATOM 2113 O O . ALA B 1 133 ? -36.743 5.259 14.739 1 34.44 133 ALA B O 1
ATOM 2114 N N . SER B 1 134 ? -37.482 6.998 13.646 1 29.75 134 SER B N 1
ATOM 2115 C CA . SER B 1 134 ? -38.054 7.868 14.669 1 29.75 134 SER B CA 1
ATOM 2116 C C . SER B 1 134 ? -39.082 7.124 15.515 1 29.75 134 SER B C 1
ATOM 2118 O O . SER B 1 134 ? -39.931 6.407 14.981 1 29.75 134 SER B O 1
ATOM 2120 N N . CYS B 1 135 ? -38.718 6.704 16.722 1 29.89 135 CYS B N 1
ATOM 2121 C CA . CYS B 1 135 ? -39.621 6.411 17.83 1 29.89 135 CYS B CA 1
ATOM 2122 C C . CYS B 1 135 ? -40.696 7.484 17.955 1 29.89 135 CYS B C 1
ATOM 2124 O O . CYS B 1 135 ? -40.403 8.623 18.32 1 29.89 135 CYS B O 1
ATOM 2126 N N . THR B 1 136 ? -41.461 7.743 16.82 1 25.75 136 THR B N 1
ATOM 2127 C CA . THR B 1 136 ? -42.741 8.21 17.341 1 25.75 136 THR B CA 1
ATOM 2128 C C . THR B 1 136 ? -43.548 7.048 17.914 1 25.75 136 THR B C 1
ATOM 2130 O O . THR B 1 136 ? -43.551 5.951 17.352 1 25.75 136 THR B O 1
#

Foldseek 3Di:
DEEEEAAPDVQVVVLLLLLVCVQPVPYHYHYDHDLVVVLVCLQVDAAAEYEFEQDGPHHGRLVSLVVRVVSHVNHAYEYEYQDDDPVVVVSCVVSPHPYYYHPPHHSVVSNVVCCVPVVVVVVVVVVPCPPPDPPD/DEEEEAADDVQVVVLLLLLVCVQPVPYHYHYDHDLVVVLVCLQVDAAAEYEFEQDGDHHGRLVSLVVRVVSHVNHAYEYEYQDDDPVVVVSCVVSPHPYYYHPPHHSVVSNVVCCVPVVVVVVVVVVPCPPPDPPD

Radius of gyration: 20.35 Å; Cα contacts (8 Å, |Δi|>4): 407; chains: 2; bounding box: 57×52×45 Å

pLDDT: mean 87.57, std 19.38, range [25.71, 98.34]